Protein AF-A0A640KLT4-F1 (afdb_monomer)

Radius of gyration: 45.15 Å; Cα contacts (8 Å, |Δi|>4): 179; chains: 1; bounding box: 107×72×113 Å

pLDDT: mean 75.62, std 23.63, range [26.53, 98.12]

Sequence (249 aa):
MHSRVSCHLGAALARFHLHSYFHFPLLRLLFFSSEHTSEDLHERMRRRFGDHVTSLLCSHCVAQRKCCSEENTAGLSAAELKGKYEVLRRELHENKRQIQQLQSENLYAAASCENIRKKTREQSKQAHNDAVRFFARDMLDVCDALQVVTRKVMEYTQRNSSIPKNEASILAGVMLTEEIALKVLKRYGVTQIHTEIGATFDEEQEEKLFTVPSTLSLKEGCVAEIVKSGFDMNGSVLRRAGVGLSEDP

Nearest PDB structures (foldseek):
  3g6b-assembly1_B  TM=4.888E-01  e=2.214E+00  Thermotoga maritima
  3g67-assembly1_B  TM=4.916E-01  e=2.516E+00  Thermotoga maritima
  3g67-assembly1_A  TM=4.181E-01  e=4.472E+00  Thermotoga maritima
  3g6b-assembly1_A  TM=4.877E-01  e=7.946E+00  Thermotoga maritima

Structure (mmCIF, N/CA/C/O backbone):
data_AF-A0A640KLT4-F1
#
_entry.id   AF-A0A640KLT4-F1
#
loop_
_atom_site.group_PDB
_atom_site.id
_atom_site.type_symbol
_atom_site.label_atom_id
_atom_site.label_alt_id
_atom_site.label_comp_id
_atom_site.label_asym_id
_atom_site.label_entity_id
_atom_site.label_seq_id
_atom_site.pdbx_PDB_ins_code
_atom_site.Cartn_x
_atom_site.Cartn_y
_atom_site.Cartn_z
_atom_site.occupancy
_atom_site.B_iso_or_equiv
_atom_site.auth_seq_id
_atom_site.auth_comp_id
_atom_site.auth_asym_id
_atom_site.auth_atom_id
_atom_site.pdbx_PDB_model_num
ATOM 1 N N . MET A 1 1 ? -54.818 38.744 30.520 1.00 32.94 1 MET A N 1
ATOM 2 C CA . MET A 1 1 ? -54.011 38.629 31.751 1.00 32.94 1 MET A CA 1
ATOM 3 C C . MET A 1 1 ? -54.221 37.241 32.342 1.00 32.94 1 MET A C 1
ATOM 5 O O . MET A 1 1 ? -55.367 36.933 32.614 1.00 32.94 1 MET A O 1
ATOM 9 N N . HIS A 1 2 ? -53.128 36.468 32.484 1.00 30.34 2 HIS A N 1
ATOM 10 C CA . HIS A 1 2 ? -52.953 35.191 33.221 1.00 30.34 2 HIS A CA 1
ATOM 11 C C . HIS A 1 2 ? -53.875 33.994 32.852 1.00 30.34 2 HIS A C 1
ATOM 13 O O . HIS A 1 2 ? -55.065 34.164 32.686 1.00 30.34 2 HIS A O 1
ATOM 19 N N . SER A 1 3 ? -53.464 32.720 32.762 1.00 28.66 3 SER A N 1
ATOM 20 C CA . SER A 1 3 ? -52.177 32.016 32.880 1.00 28.66 3 SER A CA 1
ATOM 21 C C . SER A 1 3 ? -52.416 30.499 32.649 1.00 28.66 3 SER A C 1
ATOM 23 O O . SER A 1 3 ? -53.248 29.930 33.340 1.00 28.66 3 SER A O 1
ATOM 25 N N . ARG A 1 4 ? -51.604 29.883 31.769 1.00 32.50 4 ARG A N 1
ATOM 26 C CA . ARG A 1 4 ? -51.034 28.500 31.752 1.00 32.50 4 ARG A CA 1
ATOM 27 C C . ARG A 1 4 ? -51.949 27.247 31.727 1.00 32.50 4 ARG A C 1
ATOM 29 O O . ARG A 1 4 ? -52.716 27.018 32.644 1.00 32.50 4 ARG A O 1
ATOM 36 N N . VAL A 1 5 ? -51.942 26.467 30.630 1.00 32.44 5 VAL A N 1
ATOM 37 C CA . VAL A 1 5 ? -51.090 25.287 30.250 1.00 32.44 5 VAL A CA 1
ATOM 38 C C . VAL A 1 5 ? -51.597 23.942 30.807 1.00 32.44 5 VAL A C 1
ATOM 40 O O . VAL A 1 5 ? -51.534 23.740 32.014 1.00 32.44 5 VAL A O 1
ATOM 43 N N . SER A 1 6 ? -51.978 22.998 29.920 1.00 31.27 6 SER A N 1
ATOM 44 C CA . SER A 1 6 ? -51.383 21.636 29.792 1.00 31.27 6 SER A CA 1
ATOM 45 C C . SER A 1 6 ? -52.041 20.763 28.691 1.00 31.27 6 SER A C 1
ATOM 47 O O . SER A 1 6 ? -53.226 20.469 28.760 1.00 31.27 6 SER A O 1
ATOM 49 N N . CYS A 1 7 ? -51.215 20.402 27.692 1.00 28.59 7 CYS A N 1
ATOM 50 C CA . CYS A 1 7 ? -51.096 19.193 26.835 1.00 28.59 7 CYS A CA 1
ATOM 51 C C . CYS A 1 7 ? -52.309 18.258 26.582 1.00 28.59 7 CYS A C 1
ATOM 53 O O . CYS A 1 7 ? -52.902 17.748 27.522 1.00 28.59 7 CYS A O 1
ATOM 55 N N . HIS A 1 8 ? -52.730 18.059 25.314 1.00 27.08 8 HIS A N 1
ATOM 56 C CA . HIS A 1 8 ? -52.326 16.990 24.345 1.00 27.08 8 HIS A CA 1
ATOM 57 C C . HIS A 1 8 ? -52.731 15.568 24.800 1.00 27.08 8 HIS A C 1
ATOM 59 O O . HIS A 1 8 ? -52.434 15.196 25.921 1.00 27.08 8 HIS A O 1
ATOM 65 N N . LEU A 1 9 ? -53.352 14.664 24.032 1.00 29.14 9 LEU A N 1
ATOM 66 C CA . LEU A 1 9 ? -53.518 14.416 22.590 1.00 29.14 9 LEU A CA 1
ATOM 67 C C . LEU A 1 9 ? -54.682 13.381 22.504 1.00 29.14 9 LEU A C 1
ATOM 69 O O . LEU A 1 9 ? -54.738 12.479 23.330 1.00 29.14 9 LEU A O 1
ATOM 73 N N . GLY A 1 10 ? -55.722 13.532 21.682 1.00 28.67 10 GLY A N 1
ATOM 74 C CA . GLY A 1 10 ? -55.752 13.033 20.303 1.00 28.67 10 GLY A CA 1
ATOM 75 C C . GLY A 1 10 ? -56.125 11.540 20.203 1.00 28.67 10 GLY A C 1
ATOM 76 O O . GLY A 1 10 ? -55.266 10.688 20.383 1.00 28.67 10 GLY A O 1
ATOM 77 N N . ALA A 1 11 ? -57.374 11.222 19.840 1.00 30.48 11 ALA A N 1
ATOM 78 C CA . ALA A 1 11 ? -57.758 9.888 19.361 1.00 30.48 11 ALA A CA 1
ATOM 79 C C . ALA A 1 11 ? -58.785 10.014 18.223 1.00 30.48 11 ALA A C 1
ATOM 81 O O . ALA A 1 11 ? -59.986 10.148 18.449 1.00 30.48 11 ALA A O 1
ATOM 82 N N . ALA A 1 12 ? -58.273 10.014 16.991 1.00 31.36 12 ALA A N 1
ATOM 83 C CA . ALA A 1 12 ? -59.042 9.925 15.758 1.00 31.36 12 ALA A CA 1
ATOM 84 C C . ALA A 1 12 ? -59.094 8.462 15.291 1.00 31.36 12 ALA A C 1
ATOM 86 O O . ALA A 1 12 ? -58.085 7.760 15.272 1.00 31.36 12 ALA A O 1
ATOM 87 N N . LEU A 1 13 ? -60.295 8.024 14.924 1.00 30.56 13 LEU A N 1
ATOM 88 C CA . LEU A 1 13 ? -60.617 6.706 14.387 1.00 30.56 13 LEU A CA 1
ATOM 89 C C . LEU A 1 13 ? -60.199 6.596 12.914 1.00 30.56 13 LEU A C 1
ATOM 91 O O . LEU A 1 13 ? -60.669 7.371 12.084 1.00 30.56 13 LEU A O 1
ATOM 95 N N . ALA A 1 14 ? -59.422 5.569 12.572 1.00 29.92 14 ALA A N 1
ATOM 96 C CA . ALA A 1 14 ? -59.337 5.052 11.209 1.00 29.92 14 ALA A CA 1
ATOM 97 C C . ALA A 1 14 ? -59.172 3.524 11.226 1.00 29.92 14 ALA A C 1
ATOM 99 O O . ALA A 1 14 ? -58.348 2.965 11.944 1.00 29.92 14 ALA A O 1
ATOM 100 N N . ARG A 1 15 ? -60.028 2.874 10.435 1.00 31.75 15 ARG A N 1
ATOM 101 C CA . ARG A 1 15 ? -60.160 1.431 10.205 1.00 31.75 15 ARG A CA 1
ATOM 102 C C . ARG A 1 15 ? -58.911 0.854 9.536 1.00 31.75 15 ARG A C 1
ATOM 104 O O . ARG A 1 15 ? -58.474 1.433 8.553 1.00 31.75 15 ARG A O 1
ATOM 111 N N . PHE A 1 16 ? -58.472 -0.342 9.935 1.00 26.53 16 PHE A N 1
ATOM 112 C CA . PHE A 1 16 ? -57.857 -1.308 9.015 1.00 26.53 16 PHE A CA 1
ATOM 113 C C . PHE A 1 16 ? -58.132 -2.751 9.464 1.00 26.53 16 PHE A C 1
ATOM 115 O O . PHE A 1 16 ? -58.052 -3.092 10.640 1.00 26.53 16 PHE A O 1
ATOM 122 N N . HIS A 1 17 ? -58.523 -3.557 8.479 1.00 28.23 17 HIS A N 1
ATOM 123 C CA . HIS A 1 17 ? -58.838 -4.982 8.519 1.00 28.23 17 HIS A CA 1
ATOM 124 C C . HIS A 1 17 ? -57.714 -5.843 9.115 1.00 28.23 17 HIS A C 1
ATOM 126 O O . HIS A 1 17 ? -56.555 -5.663 8.754 1.00 28.23 17 HIS A O 1
ATOM 132 N N . LEU A 1 18 ? -58.076 -6.895 9.855 1.00 27.75 18 LEU A N 1
ATOM 133 C CA . LEU A 1 18 ? -57.289 -8.129 9.879 1.00 27.75 18 LEU A CA 1
ATOM 134 C C . LEU A 1 18 ? -58.203 -9.324 9.623 1.00 27.75 18 LEU A C 1
ATOM 136 O O . LEU A 1 18 ? -59.048 -9.692 10.435 1.00 27.75 18 LEU A O 1
ATOM 140 N N . HIS A 1 19 ? -58.020 -9.901 8.441 1.00 28.66 19 HIS A N 1
ATOM 141 C CA . HIS A 1 19 ? -58.445 -11.247 8.125 1.00 28.66 19 HIS A CA 1
ATOM 142 C C . HIS A 1 19 ? -57.392 -12.210 8.694 1.00 28.66 19 HIS A C 1
ATOM 144 O O . HIS A 1 19 ? -56.195 -11.974 8.539 1.00 28.66 19 HIS A O 1
ATOM 150 N N . SER A 1 20 ? -57.876 -13.342 9.205 1.00 27.61 20 SER A N 1
ATOM 151 C CA . SER A 1 20 ? -57.257 -14.661 9.055 1.00 27.61 20 SER A CA 1
ATOM 152 C C . SER A 1 20 ? -56.197 -15.172 10.054 1.00 27.61 20 SER A C 1
ATOM 154 O O . SER A 1 20 ? -55.068 -14.708 10.117 1.00 27.61 20 SER A O 1
ATOM 156 N N . TYR A 1 21 ? -56.593 -16.297 10.670 1.00 32.53 21 TYR A N 1
ATOM 157 C CA . TYR A 1 21 ? -55.795 -17.450 11.110 1.00 32.53 21 TYR A CA 1
ATOM 158 C C . TYR A 1 21 ? -54.854 -17.274 12.307 1.00 32.53 21 TYR A C 1
ATOM 160 O O . TYR A 1 21 ? -53.694 -16.959 12.127 1.00 32.53 21 TYR A O 1
ATOM 168 N N . PHE A 1 22 ? -55.314 -17.659 13.504 1.00 28.38 22 PHE A N 1
ATOM 169 C CA . PHE A 1 22 ? -54.575 -18.594 14.368 1.00 28.38 22 PHE A CA 1
ATOM 170 C C . PHE A 1 22 ? -55.536 -19.250 15.372 1.00 28.38 22 PHE A C 1
ATOM 172 O O . PHE A 1 22 ? -56.195 -18.600 16.180 1.00 28.38 22 PHE A O 1
ATOM 179 N N . HIS A 1 23 ? -55.647 -20.569 15.259 1.00 35.00 23 HIS A N 1
ATOM 180 C CA . HIS A 1 23 ? -56.496 -21.445 16.050 1.00 35.00 23 HIS A CA 1
ATOM 181 C C . HIS A 1 23 ? -55.770 -21.751 17.373 1.00 35.00 23 HIS A C 1
ATOM 183 O O . HIS A 1 23 ? -54.835 -22.543 17.383 1.00 35.00 23 HIS A O 1
ATOM 189 N N . PHE A 1 24 ? -56.179 -21.137 18.487 1.00 29.11 24 PHE A N 1
ATOM 190 C CA . PHE A 1 24 ? -55.719 -21.506 19.835 1.00 29.11 24 PHE A CA 1
ATOM 191 C C . PHE A 1 24 ? -56.919 -21.552 20.799 1.00 29.11 24 PHE A C 1
ATOM 193 O O . PHE A 1 24 ? -57.595 -20.539 20.990 1.00 29.11 24 PHE A O 1
ATOM 200 N N . PRO A 1 25 ? -57.239 -22.713 21.401 1.00 35.47 25 PRO A N 1
ATOM 201 C CA . PRO A 1 25 ? -58.429 -22.886 22.221 1.00 35.47 25 PRO A CA 1
ATOM 202 C C . PRO A 1 25 ? -58.137 -22.437 23.659 1.00 35.47 25 PRO A C 1
ATOM 204 O O . PRO A 1 25 ? -57.860 -23.258 24.525 1.00 35.47 25 PRO A O 1
ATOM 207 N N . LEU A 1 26 ? -58.178 -21.130 23.923 1.00 31.16 26 LEU A N 1
ATOM 208 C CA . LEU A 1 26 ? -58.055 -20.591 25.290 1.00 31.16 26 LEU A CA 1
ATOM 209 C C . LEU A 1 26 ? -59.193 -19.646 25.706 1.00 31.16 26 LEU A C 1
ATOM 211 O O . LEU A 1 26 ? -59.200 -19.156 26.828 1.00 31.16 26 LEU A O 1
ATOM 215 N N . LEU A 1 27 ? -60.211 -19.453 24.864 1.00 31.53 27 LEU A N 1
ATOM 216 C CA . LEU A 1 27 ? -61.331 -18.546 25.151 1.00 31.53 27 LEU A CA 1
ATOM 217 C C . LEU A 1 27 ? -62.709 -19.228 25.085 1.00 31.53 27 LEU A C 1
ATOM 219 O O . LEU A 1 27 ? -63.648 -18.721 24.481 1.00 31.53 27 LEU A O 1
ATOM 223 N N . ARG A 1 28 ? -62.861 -20.388 25.738 1.00 30.41 28 ARG A N 1
ATOM 224 C CA . ARG A 1 28 ? -64.188 -21.007 25.954 1.00 30.41 28 ARG A CA 1
ATOM 225 C C . ARG A 1 28 ? -64.467 -21.392 27.411 1.00 30.41 28 ARG A C 1
ATOM 227 O O . ARG A 1 28 ? -65.229 -22.312 27.672 1.00 30.41 28 ARG A O 1
ATOM 234 N N . LEU A 1 29 ? -63.861 -20.678 28.358 1.00 32.41 29 LEU A N 1
ATOM 235 C CA . LEU A 1 29 ? -64.001 -20.926 29.801 1.00 32.41 29 LEU A CA 1
ATOM 236 C C . LEU A 1 29 ? -64.610 -19.748 30.577 1.00 32.41 29 LEU A C 1
ATOM 238 O O . LEU A 1 29 ? -64.391 -19.634 31.775 1.00 32.41 29 LEU A O 1
ATOM 242 N N . LEU A 1 30 ? -65.379 -18.872 29.921 1.00 32.59 30 LEU A N 1
ATOM 243 C CA . LEU A 1 30 ? -66.021 -17.735 30.600 1.00 32.59 30 LEU A CA 1
ATOM 244 C C . LEU A 1 30 ? -67.549 -17.756 30.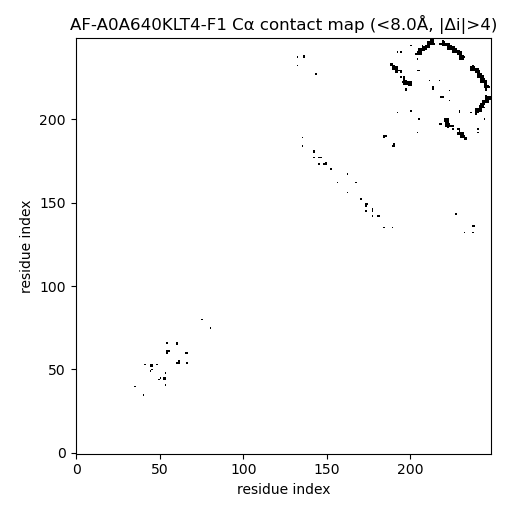629 1.00 32.59 30 LEU A C 1
ATOM 246 O O . LEU A 1 30 ? -68.141 -16.780 31.059 1.00 32.59 30 LEU A O 1
ATOM 250 N N . PHE A 1 31 ? -68.196 -18.860 30.259 1.00 32.03 31 PHE A N 1
ATOM 251 C CA . PHE A 1 31 ? -69.632 -19.029 30.489 1.00 32.03 31 PHE A CA 1
ATOM 252 C C . PHE A 1 31 ? -69.943 -20.512 30.706 1.00 32.03 31 PHE A C 1
ATOM 254 O O . PHE A 1 31 ? -70.233 -21.246 29.764 1.00 32.03 31 PHE A O 1
ATOM 261 N N . PHE A 1 32 ? -69.841 -20.967 31.955 1.00 29.70 32 PHE A N 1
ATOM 262 C CA . PHE A 1 32 ? -70.543 -22.166 32.399 1.00 29.70 32 PHE A CA 1
ATOM 263 C C . PHE A 1 32 ? -71.190 -21.863 33.743 1.00 29.70 32 PHE A C 1
ATOM 265 O O . PHE A 1 32 ? -70.526 -21.476 34.703 1.00 29.70 32 PHE A O 1
ATOM 272 N N . SER A 1 33 ? -72.511 -21.923 33.714 1.00 31.06 33 SER A N 1
ATOM 273 C CA . SER A 1 33 ? -73.427 -21.443 34.727 1.00 31.06 33 SER A CA 1
ATOM 274 C C . SER A 1 33 ? -73.281 -22.163 36.064 1.00 31.06 33 SER A C 1
ATOM 276 O O . SER A 1 33 ? -72.896 -23.328 36.142 1.00 31.06 33 SER A O 1
ATOM 278 N N . SER A 1 34 ? -73.637 -21.408 37.100 1.00 40.56 34 SER A N 1
ATOM 279 C CA . SER A 1 34 ? -74.225 -21.849 38.362 1.00 40.56 34 SER A CA 1
ATOM 280 C C . SER A 1 34 ? -74.868 -23.238 38.308 1.00 40.56 34 SER A C 1
ATOM 282 O O . SER A 1 34 ? -75.725 -23.447 37.456 1.00 40.56 34 SER A O 1
ATOM 284 N N . GLU A 1 35 ? -74.479 -24.098 39.260 1.00 40.56 35 GLU A N 1
ATOM 285 C CA . GLU A 1 35 ? -75.182 -25.294 39.794 1.00 40.56 35 GLU A CA 1
ATOM 286 C C . GLU A 1 35 ? -74.304 -26.545 39.967 1.00 40.56 35 GLU A C 1
ATOM 288 O O . GLU A 1 35 ? -74.802 -27.665 39.913 1.00 40.56 35 GLU A O 1
ATOM 293 N N . HIS A 1 36 ? -73.004 -26.414 40.248 1.00 38.28 36 HIS A N 1
ATOM 294 C CA . HIS A 1 36 ? -72.221 -27.543 40.768 1.00 38.28 36 HIS A CA 1
ATOM 295 C C . HIS A 1 36 ? -71.668 -27.221 42.154 1.00 38.28 36 HIS A C 1
ATOM 297 O O . HIS A 1 36 ? -71.016 -26.197 42.368 1.00 38.28 36 HIS A O 1
ATOM 303 N N . THR A 1 37 ? -71.995 -28.101 43.100 1.00 42.22 37 THR A N 1
ATOM 304 C CA . THR A 1 37 ? -71.531 -28.109 44.485 1.00 42.22 37 THR A CA 1
ATOM 305 C C . THR A 1 37 ? -70.014 -27.960 44.529 1.00 42.22 37 THR A C 1
ATOM 307 O O . THR A 1 37 ? -69.285 -28.637 43.807 1.00 42.22 37 THR A O 1
ATOM 310 N N . SER A 1 38 ? -69.541 -27.045 45.374 1.00 52.25 38 SER A N 1
ATOM 311 C CA . SER A 1 38 ? -68.159 -26.551 45.446 1.00 52.25 38 SER A CA 1
ATOM 312 C C . SER A 1 38 ? -67.066 -27.622 45.582 1.00 52.25 38 SER A C 1
ATOM 314 O O . SER A 1 38 ? -65.903 -27.327 45.315 1.00 52.25 38 SER A O 1
ATOM 316 N N . GLU A 1 39 ? -67.410 -28.848 45.976 1.00 52.91 39 GLU A N 1
ATOM 317 C CA . GLU A 1 39 ? -66.458 -29.952 46.146 1.00 52.91 39 GLU A CA 1
ATOM 318 C C . GLU A 1 39 ? -65.943 -30.532 44.814 1.00 52.91 39 GLU A C 1
ATOM 320 O O . GLU A 1 39 ? -64.745 -30.789 44.682 1.00 52.91 39 GLU A O 1
ATOM 325 N N . ASP A 1 40 ? -66.785 -30.635 43.779 1.00 55.84 40 ASP A N 1
ATOM 326 C CA . ASP A 1 40 ? -66.418 -31.296 42.511 1.00 55.84 40 ASP A CA 1
ATOM 327 C C . ASP A 1 40 ? -65.404 -30.500 41.672 1.00 55.84 40 ASP A C 1
ATOM 329 O O . ASP A 1 40 ? -64.635 -31.052 40.875 1.00 55.84 40 ASP A O 1
ATOM 333 N N . LEU A 1 41 ? -65.380 -29.177 41.845 1.00 59.50 41 LEU A N 1
ATOM 334 C CA . LEU A 1 41 ? -64.464 -28.298 41.122 1.00 59.50 41 LEU A CA 1
ATOM 335 C C . LEU A 1 41 ? -63.042 -28.362 41.707 1.00 59.50 41 LEU A C 1
ATOM 337 O O . LEU A 1 41 ? -62.062 -28.310 40.961 1.00 59.50 41 LEU A O 1
ATOM 341 N N . HIS A 1 42 ? -62.926 -28.524 43.029 1.00 58.94 42 HIS A N 1
ATOM 342 C CA . HIS A 1 42 ? -61.649 -28.623 43.739 1.00 58.94 42 HIS A CA 1
ATOM 343 C C . HIS A 1 42 ? -60.907 -29.922 43.410 1.00 58.94 42 HIS A C 1
ATOM 345 O O . HIS A 1 42 ? -59.715 -29.887 43.094 1.00 58.94 42 HIS A O 1
ATOM 351 N N . GLU A 1 43 ? -61.620 -31.048 43.401 1.00 60.06 43 GLU A N 1
ATOM 352 C CA . GLU A 1 43 ? -61.069 -32.366 43.070 1.00 60.06 43 GLU A CA 1
ATOM 353 C C . GLU A 1 43 ? -60.531 -32.400 41.623 1.00 60.06 43 GLU A C 1
ATOM 355 O O . GLU A 1 43 ? -59.440 -32.909 41.348 1.00 60.06 43 GLU A O 1
ATOM 360 N N . ARG A 1 44 ? -61.250 -31.770 40.679 1.00 64.75 44 ARG A N 1
ATOM 361 C CA . ARG A 1 44 ? -60.822 -31.658 39.272 1.00 64.75 44 ARG A CA 1
ATOM 362 C C . ARG A 1 44 ? -59.615 -30.741 39.081 1.00 64.75 44 ARG A C 1
ATOM 364 O O . ARG A 1 44 ? -58.752 -31.057 38.261 1.00 64.75 44 ARG A O 1
ATOM 371 N N . MET A 1 45 ? -59.530 -29.625 39.809 1.00 59.41 45 MET A N 1
ATOM 372 C CA . MET A 1 45 ? -58.360 -28.742 39.730 1.00 59.41 45 MET A CA 1
ATOM 373 C C . MET A 1 45 ? -57.116 -29.379 40.365 1.00 59.41 45 MET A C 1
ATOM 375 O O . MET A 1 45 ? -56.040 -29.270 39.776 1.00 59.41 45 MET A O 1
ATOM 379 N N . ARG A 1 46 ? -57.254 -30.116 41.482 1.00 63.06 46 ARG A N 1
ATOM 380 C CA . ARG A 1 46 ? -56.136 -30.853 42.109 1.00 63.06 46 ARG A CA 1
ATOM 381 C C . ARG A 1 46 ? -55.536 -31.882 41.168 1.00 63.06 46 ARG A C 1
ATOM 383 O O . ARG A 1 46 ? -54.324 -31.911 40.985 1.00 63.06 46 ARG A O 1
ATOM 390 N N . ARG A 1 47 ? -56.381 -32.673 40.501 1.00 65.06 47 ARG A N 1
ATOM 391 C CA . ARG A 1 47 ? -55.923 -33.697 39.548 1.00 65.06 47 ARG A CA 1
ATOM 392 C C . ARG A 1 47 ? -55.192 -33.118 38.337 1.00 65.06 47 ARG A C 1
ATOM 394 O O . ARG A 1 47 ? -54.400 -33.825 37.725 1.00 65.06 47 ARG A O 1
ATOM 401 N N . ARG A 1 48 ? -55.463 -31.860 37.969 1.00 63.12 48 ARG A N 1
ATOM 402 C CA . ARG A 1 48 ? -54.928 -31.241 36.747 1.00 63.12 48 ARG A CA 1
ATOM 403 C C . ARG A 1 48 ? -53.714 -30.341 36.975 1.00 63.12 48 ARG A C 1
ATOM 405 O O . ARG A 1 48 ? -52.868 -30.269 36.092 1.00 63.12 48 ARG A O 1
ATOM 412 N N . PHE A 1 49 ? -53.632 -29.663 38.118 1.00 56.81 49 PHE A N 1
ATOM 413 C CA . PHE A 1 49 ? -52.581 -28.676 38.401 1.00 56.81 49 PHE A CA 1
ATOM 414 C C . PHE A 1 49 ? -51.788 -28.961 39.688 1.00 56.81 49 PHE A C 1
ATOM 416 O O . PHE A 1 49 ? -50.877 -28.205 40.017 1.00 56.81 49 PHE A O 1
ATOM 423 N N . GLY A 1 50 ? -52.103 -30.053 40.394 1.00 55.47 50 GLY A N 1
ATOM 424 C CA . GLY A 1 50 ? -51.510 -30.385 41.688 1.00 55.47 50 GLY A CA 1
ATOM 425 C C . GLY A 1 50 ? -52.039 -29.508 42.830 1.00 55.47 50 GLY A C 1
ATOM 426 O O . GLY A 1 50 ? -52.716 -28.498 42.614 1.00 55.47 50 GLY A O 1
ATOM 427 N N . ASP A 1 51 ? -51.730 -29.892 44.070 1.00 57.31 51 ASP A N 1
ATOM 428 C CA . ASP A 1 51 ? -52.249 -29.224 45.275 1.00 57.31 51 ASP A CA 1
ATOM 429 C C . ASP A 1 51 ? -51.831 -27.743 45.368 1.00 57.31 51 ASP A C 1
ATOM 431 O O . ASP A 1 51 ? -52.589 -26.916 45.873 1.00 57.31 51 ASP A O 1
ATOM 435 N N . HIS A 1 52 ? -50.681 -27.378 44.792 1.00 55.31 52 HIS A N 1
ATOM 436 C CA . HIS A 1 52 ? -50.085 -26.039 44.888 1.00 55.31 52 HIS A CA 1
ATOM 437 C C . HIS A 1 52 ? -50.844 -24.917 44.162 1.00 55.31 52 HIS A C 1
ATOM 439 O O . HIS A 1 52 ? -50.606 -23.745 44.443 1.00 55.31 52 HIS A O 1
ATOM 445 N N . VAL A 1 53 ? -51.746 -25.245 43.232 1.00 53.75 53 VAL A N 1
ATOM 446 C CA . VAL A 1 53 ? -52.412 -24.250 42.367 1.00 53.75 53 VAL A CA 1
ATOM 447 C C . VAL A 1 53 ? -53.890 -24.060 42.741 1.00 53.75 53 VAL A C 1
ATOM 449 O O . VAL A 1 53 ? -54.486 -23.021 42.460 1.00 53.75 53 VAL A O 1
ATOM 452 N N . THR A 1 54 ? -54.485 -25.028 43.442 1.00 54.94 54 THR A N 1
ATOM 453 C CA . THR A 1 54 ? -55.924 -25.035 43.758 1.00 54.94 54 THR A CA 1
ATOM 454 C C . THR A 1 54 ? -56.374 -23.949 44.735 1.00 54.94 54 THR A C 1
ATOM 456 O O . THR A 1 54 ? -57.493 -23.453 44.616 1.00 54.94 54 THR A O 1
ATOM 459 N N . SER A 1 55 ? -55.507 -23.509 45.648 1.00 54.31 55 SER A N 1
ATOM 460 C CA . SER A 1 55 ? -55.834 -22.459 46.625 1.00 54.31 55 SER A CA 1
ATOM 461 C C . SER A 1 55 ? -55.910 -21.053 46.016 1.00 54.31 55 SER A C 1
ATOM 463 O O . SER A 1 55 ? -56.642 -20.206 46.524 1.00 54.31 55 SER A O 1
ATOM 465 N N . LEU A 1 56 ? -55.193 -20.808 44.915 1.00 54.41 56 LEU A N 1
ATOM 466 C CA . LEU A 1 56 ? -55.066 -19.488 44.284 1.00 54.41 56 LEU A CA 1
ATOM 467 C C . LEU A 1 56 ? -56.189 -19.175 43.283 1.00 54.41 56 LEU A C 1
ATOM 469 O O . LEU A 1 56 ? -56.443 -18.008 42.999 1.00 54.41 56 LEU A O 1
ATOM 473 N N . LEU A 1 57 ? -56.862 -20.198 42.749 1.00 54.00 57 LEU A N 1
ATOM 474 C CA . LEU A 1 57 ? -57.833 -20.050 41.653 1.00 54.00 57 LEU A CA 1
ATOM 475 C C . LEU A 1 57 ? -59.303 -20.118 42.084 1.00 54.00 57 LEU A C 1
ATOM 477 O O . LEU A 1 57 ? -60.184 -19.782 41.293 1.00 54.00 57 LEU A O 1
ATOM 481 N N . CYS A 1 58 ? -59.596 -20.508 43.324 1.00 56.12 58 CYS A N 1
ATOM 482 C CA . CYS A 1 58 ? -60.968 -20.543 43.819 1.00 56.12 58 CYS A CA 1
ATOM 483 C C . CYS A 1 58 ? -61.336 -19.217 44.503 1.00 56.12 58 CYS A C 1
ATOM 485 O O . CYS A 1 58 ? -61.034 -18.992 45.678 1.00 56.12 58 CYS A O 1
ATOM 487 N N . SER A 1 59 ? -62.039 -18.343 43.774 1.00 52.66 59 SER A N 1
ATOM 488 C CA . SER A 1 59 ? -62.550 -17.055 44.275 1.00 52.66 59 SER A CA 1
ATOM 489 C C . SER A 1 59 ? -63.427 -17.197 45.530 1.00 52.66 59 SER A C 1
ATOM 491 O O . SER A 1 59 ? -63.445 -16.304 46.377 1.00 52.66 59 SER A O 1
ATOM 493 N N . HIS A 1 60 ? -64.093 -18.343 45.702 1.00 52.62 60 HIS A N 1
ATOM 494 C CA . HIS A 1 60 ? -64.905 -18.647 46.881 1.00 52.62 60 HIS A CA 1
ATOM 495 C C . HIS A 1 60 ? -64.057 -18.964 48.131 1.00 52.62 60 HIS A C 1
ATOM 497 O O . HIS A 1 60 ? -64.385 -18.518 49.232 1.00 52.62 60 HIS A O 1
ATOM 503 N N . CYS A 1 61 ? -62.922 -19.658 47.974 1.00 51.38 61 CYS A N 1
ATOM 504 C CA . CYS A 1 61 ? -62.012 -19.973 49.083 1.00 51.38 61 CYS A CA 1
ATOM 505 C C . CYS A 1 61 ? -61.168 -18.772 49.526 1.00 51.38 61 CYS A C 1
ATOM 507 O O . CYS A 1 61 ? -60.936 -18.615 50.726 1.00 51.38 61 CYS A O 1
ATOM 509 N N . VAL A 1 62 ? -60.779 -17.892 48.595 1.00 56.78 62 VAL A N 1
ATOM 510 C CA . VAL A 1 62 ? -60.104 -16.621 48.920 1.00 56.78 62 VAL A CA 1
ATOM 511 C C . VAL A 1 62 ? -61.022 -15.707 49.745 1.00 56.78 62 VAL A C 1
ATOM 513 O O . VAL A 1 62 ? -60.564 -15.074 50.695 1.00 56.78 62 VAL A O 1
ATOM 516 N N . ALA A 1 63 ? -62.328 -15.685 49.448 1.00 51.50 63 ALA A N 1
ATOM 517 C CA . ALA A 1 63 ? -63.307 -14.867 50.167 1.00 51.50 63 ALA A CA 1
ATOM 518 C C . ALA A 1 63 ? -63.668 -15.406 51.568 1.00 51.50 63 ALA A C 1
ATOM 520 O O . ALA A 1 63 ? -63.915 -14.616 52.475 1.00 51.50 63 ALA A O 1
ATOM 521 N N . GLN A 1 64 ? -63.687 -16.731 51.769 1.00 54.91 64 GLN A N 1
ATOM 522 C CA . GLN A 1 64 ? -64.104 -17.348 53.041 1.00 54.91 64 GLN A CA 1
ATOM 523 C C . GLN A 1 64 ? -62.953 -17.788 53.964 1.00 54.91 64 GLN A C 1
ATOM 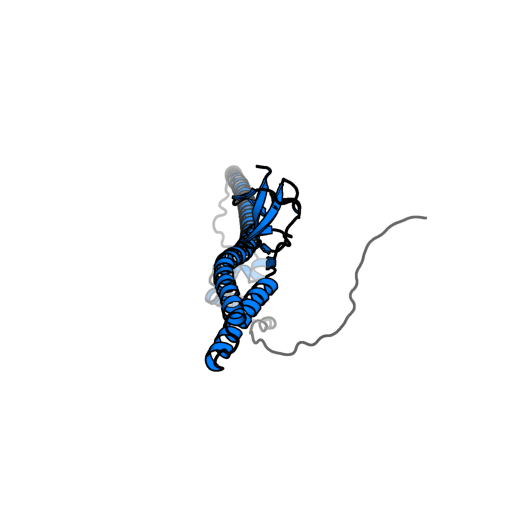525 O O . GLN A 1 64 ? -63.227 -18.280 55.055 1.00 54.91 64 GLN A O 1
ATOM 530 N N . ARG A 1 65 ? -61.680 -17.640 53.557 1.00 51.44 65 ARG A N 1
ATOM 531 C CA . ARG A 1 65 ? -60.479 -18.045 54.331 1.00 51.44 65 ARG A CA 1
ATOM 532 C C . ARG A 1 65 ? -60.511 -19.485 54.880 1.00 51.44 65 ARG A C 1
ATOM 534 O O . ARG A 1 65 ? -59.817 -19.795 55.839 1.00 51.44 65 ARG A O 1
ATOM 541 N N . LYS A 1 66 ? -61.288 -20.386 54.274 1.00 51.25 66 LYS A N 1
ATOM 542 C CA . LYS A 1 66 ? -61.505 -21.752 54.788 1.00 51.25 66 LYS A CA 1
ATOM 543 C C . LYS A 1 66 ? -60.405 -22.764 54.441 1.00 51.25 66 LYS A C 1
ATOM 545 O O . LYS A 1 66 ? -60.437 -23.867 54.966 1.00 51.25 66 LYS A O 1
ATOM 550 N N . CYS A 1 67 ? -59.456 -22.423 53.565 1.00 39.94 67 CYS A N 1
ATOM 551 C CA . CYS A 1 67 ? -58.463 -23.378 53.047 1.00 39.94 67 CYS A CA 1
ATOM 552 C C . CYS A 1 67 ? -56.998 -22.997 53.300 1.00 39.94 67 CYS A C 1
ATOM 554 O O . CYS A 1 67 ? -56.119 -23.561 52.654 1.00 39.94 67 CYS A O 1
ATOM 556 N N . CYS A 1 68 ? -56.708 -22.088 54.232 1.00 36.84 68 CYS A N 1
ATOM 557 C CA . CYS A 1 68 ? -55.369 -22.088 54.812 1.00 36.84 68 CYS A CA 1
ATOM 558 C C . CYS A 1 68 ? -55.340 -23.222 55.833 1.00 36.84 68 CYS A C 1
ATOM 560 O O . CYS A 1 68 ? -55.986 -23.119 56.874 1.00 36.84 68 CYS A O 1
ATOM 562 N N . SER A 1 69 ? -54.641 -24.310 55.510 1.00 38.56 69 SER A N 1
ATOM 563 C CA . SER A 1 69 ? -54.194 -25.251 56.526 1.00 38.56 69 SER A CA 1
ATOM 564 C C . SER A 1 69 ? -53.488 -24.451 57.620 1.00 38.56 69 SER A C 1
ATOM 566 O O . SER A 1 69 ? -52.624 -23.616 57.344 1.00 38.56 69 SER A O 1
ATOM 568 N N . GLU A 1 70 ? -53.914 -24.664 58.860 1.00 42.84 70 GLU A N 1
ATOM 569 C CA . GLU A 1 70 ? -53.248 -24.174 60.061 1.00 42.84 70 GLU A CA 1
ATOM 570 C C . GLU A 1 70 ? -51.904 -24.901 60.209 1.00 42.84 70 GLU A C 1
ATOM 572 O O . GLU A 1 70 ? -51.711 -25.744 61.077 1.00 42.84 70 GLU A O 1
ATOM 577 N N . GLU A 1 71 ? -50.955 -24.613 59.325 1.00 38.41 71 GLU A N 1
ATOM 578 C CA . GLU A 1 71 ? -49.576 -25.044 59.490 1.00 38.41 71 GLU A CA 1
ATOM 579 C C . GLU A 1 71 ? -48.824 -23.952 60.251 1.00 38.41 71 GLU A C 1
ATOM 581 O O . GLU A 1 71 ? -48.343 -22.968 59.695 1.00 38.41 71 GLU A O 1
ATOM 586 N N . ASN A 1 72 ? -48.764 -24.146 61.570 1.00 43.28 72 ASN A N 1
ATOM 587 C CA . ASN A 1 72 ? -47.781 -23.568 62.483 1.00 43.28 72 ASN A CA 1
ATOM 588 C C . ASN A 1 72 ? -47.529 -22.057 62.352 1.00 43.28 72 ASN A C 1
ATOM 590 O O . ASN A 1 72 ? -46.404 -21.611 62.133 1.00 43.28 72 ASN A O 1
ATOM 594 N N . THR A 1 73 ? -48.530 -21.250 62.698 1.00 40.84 73 THR A N 1
ATOM 595 C CA . THR A 1 73 ? -48.255 -20.006 63.435 1.00 40.84 73 THR A CA 1
ATOM 596 C C . THR A 1 73 ? -48.363 -20.273 64.934 1.00 40.84 73 THR A C 1
ATOM 598 O O . THR A 1 73 ? -49.113 -19.610 65.647 1.00 40.84 73 THR A O 1
ATOM 601 N N . ALA A 1 74 ? -47.618 -21.268 65.427 1.00 42.88 74 ALA A N 1
ATOM 602 C CA . ALA A 1 74 ? -47.226 -21.271 66.829 1.00 42.88 74 ALA A CA 1
ATOM 603 C C . ALA A 1 74 ? -46.404 -19.991 67.033 1.00 42.88 74 ALA A C 1
ATOM 605 O O . ALA A 1 74 ? -45.395 -19.788 66.357 1.00 42.88 74 ALA A O 1
ATOM 606 N N . GLY A 1 75 ? -46.932 -19.075 67.846 1.00 48.34 75 GLY A N 1
ATOM 607 C CA . GLY A 1 75 ? -46.476 -17.693 67.945 1.00 48.34 75 GLY A CA 1
ATOM 608 C C . GLY A 1 75 ? -44.969 -17.584 68.146 1.00 48.34 75 GLY A C 1
ATOM 609 O O . GLY A 1 75 ? -44.469 -17.811 69.244 1.00 48.34 75 GLY A O 1
ATOM 610 N N . LEU A 1 76 ? -44.261 -17.185 67.088 1.00 53.59 76 LEU A N 1
ATOM 611 C CA . LEU A 1 76 ? -42.909 -16.657 67.216 1.00 53.59 76 LEU A CA 1
ATOM 612 C C . LEU A 1 76 ? -42.993 -15.464 68.163 1.00 53.59 76 LEU A C 1
ATOM 614 O O . LEU A 1 76 ? -43.801 -14.551 67.958 1.00 53.59 76 LEU A O 1
ATOM 618 N N . SER A 1 77 ? -42.169 -15.470 69.203 1.00 64.31 77 SER A N 1
ATOM 619 C CA . SER A 1 77 ? -42.081 -14.335 70.110 1.00 64.31 77 SER A CA 1
ATOM 620 C C . SER A 1 77 ? -41.735 -13.071 69.312 1.00 64.31 77 SER A C 1
ATOM 622 O O . SER A 1 77 ? -41.017 -13.114 68.307 1.00 64.31 77 SER A O 1
ATOM 624 N N . ALA A 1 78 ? -42.217 -11.907 69.756 1.00 72.88 78 ALA A N 1
ATOM 625 C CA . ALA A 1 78 ? -41.926 -10.634 69.088 1.00 72.88 78 ALA A CA 1
ATOM 626 C C . ALA A 1 78 ? -40.409 -10.368 68.932 1.00 72.88 78 ALA A C 1
ATOM 628 O O . ALA A 1 78 ? -40.002 -9.595 68.064 1.00 72.88 78 ALA A O 1
ATOM 629 N N . ALA A 1 79 ? -39.573 -11.019 69.749 1.00 75.56 79 ALA A N 1
ATOM 630 C CA . ALA A 1 79 ? -38.117 -10.994 69.655 1.00 75.56 79 ALA A CA 1
ATOM 631 C C . ALA A 1 79 ? -37.572 -11.844 68.487 1.00 75.56 79 ALA A C 1
ATOM 633 O O . ALA A 1 79 ? -36.732 -11.364 67.726 1.00 75.56 79 ALA A O 1
ATOM 634 N N . GLU A 1 80 ? -38.080 -13.062 68.279 1.00 77.88 80 GLU A N 1
ATOM 635 C CA . GLU A 1 80 ? -37.666 -13.939 67.170 1.00 77.88 80 GLU A CA 1
ATOM 636 C C . GLU A 1 80 ? -38.081 -13.379 65.804 1.00 77.88 80 GLU A C 1
ATOM 638 O O . GLU A 1 80 ? -37.333 -13.487 64.829 1.00 77.88 80 GLU A O 1
ATOM 643 N N . LEU A 1 81 ? -39.246 -12.725 65.729 1.00 84.12 81 LEU A N 1
ATOM 644 C CA . LEU A 1 81 ? -39.715 -12.068 64.507 1.00 84.12 81 LEU A CA 1
ATOM 645 C C . LEU A 1 81 ? -38.826 -10.871 64.125 1.00 84.12 81 LEU A C 1
ATOM 647 O O . LEU A 1 81 ? -38.494 -10.690 62.953 1.00 84.12 81 LEU A O 1
ATOM 651 N N . LYS A 1 82 ? -38.388 -10.084 65.121 1.00 86.06 82 LYS A N 1
ATOM 652 C CA . LYS A 1 82 ? -37.438 -8.977 64.925 1.00 86.06 82 LYS A CA 1
ATOM 653 C C . LYS A 1 82 ? -36.068 -9.480 64.472 1.00 86.06 82 LYS A C 1
ATOM 655 O O . LYS A 1 82 ? -35.511 -8.920 63.532 1.00 86.06 82 LYS A O 1
ATOM 660 N N . GLY A 1 83 ? -35.564 -10.562 65.068 1.00 88.06 83 GLY A N 1
ATOM 661 C CA . GLY A 1 83 ? -34.301 -11.182 64.657 1.00 88.06 83 GLY A CA 1
ATOM 662 C C . GLY A 1 83 ? -34.316 -11.630 63.192 1.00 88.06 83 GLY A C 1
ATOM 663 O O . GLY A 1 83 ? -33.412 -11.286 62.430 1.00 88.06 83 GLY A O 1
ATOM 664 N N . LYS A 1 84 ? -35.384 -12.318 62.762 1.00 88.62 84 LYS A N 1
ATOM 665 C CA . LYS A 1 84 ? -35.571 -12.720 61.355 1.00 88.62 84 LYS A CA 1
ATOM 666 C C . LYS A 1 84 ? -35.674 -11.515 60.415 1.00 88.62 84 LYS A C 1
ATOM 668 O O . LYS A 1 84 ? -35.052 -11.522 59.357 1.00 88.62 84 LYS A O 1
ATOM 673 N N . TYR A 1 85 ? -36.400 -10.466 60.807 1.00 90.06 85 TYR A N 1
ATOM 674 C CA . TYR A 1 85 ? -36.513 -9.237 60.017 1.00 90.06 85 TYR A CA 1
ATOM 675 C C . TYR A 1 85 ? -35.156 -8.549 59.803 1.00 90.06 85 TYR A C 1
ATOM 677 O O . TYR A 1 85 ? -34.861 -8.105 58.695 1.00 90.06 85 TYR A O 1
ATOM 685 N N . GLU A 1 86 ? -34.300 -8.491 60.825 1.00 91.19 86 GLU A N 1
ATOM 686 C CA . GLU A 1 86 ? -32.971 -7.888 60.685 1.00 91.19 86 GLU A CA 1
ATOM 687 C C . GLU A 1 86 ? -32.007 -8.717 59.832 1.00 91.19 86 GLU A C 1
ATOM 689 O O . GLU A 1 86 ? -31.187 -8.144 59.112 1.00 91.19 86 GLU A O 1
ATOM 694 N N . VAL A 1 87 ? -32.104 -10.049 59.880 1.00 93.38 87 VAL A N 1
ATOM 695 C CA . VAL A 1 87 ? -31.350 -10.939 58.981 1.00 93.38 87 VAL A CA 1
ATOM 696 C C . VAL A 1 87 ? -31.797 -10.727 57.534 1.00 93.38 87 VAL A C 1
ATOM 698 O O . VAL A 1 87 ? -30.963 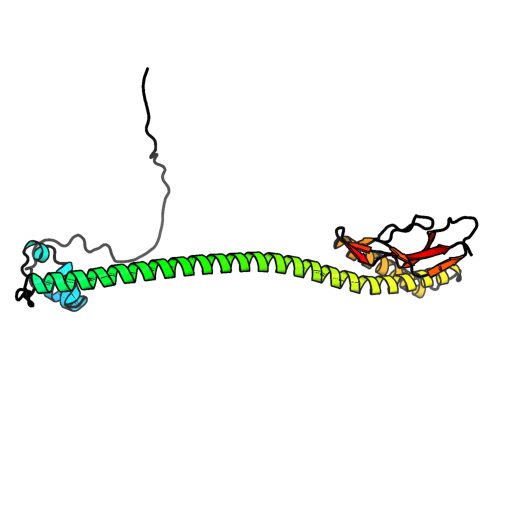-10.380 56.699 1.00 93.38 87 VAL A O 1
ATOM 701 N N . LEU A 1 88 ? -33.107 -10.797 57.256 1.00 92.25 88 LEU A N 1
ATOM 702 C CA . LEU A 1 88 ? -33.647 -10.543 55.913 1.00 92.25 88 LEU A CA 1
ATOM 703 C C . LEU A 1 88 ? -33.266 -9.153 55.400 1.00 92.25 88 LEU A C 1
ATOM 705 O O . LEU A 1 88 ? -32.931 -8.984 54.231 1.00 92.25 88 LEU A O 1
ATOM 709 N N . ARG A 1 89 ? -33.299 -8.134 56.265 1.00 93.38 89 ARG A N 1
ATOM 710 C CA . ARG A 1 89 ? -32.921 -6.770 55.889 1.00 93.38 89 ARG A CA 1
ATOM 711 C C . ARG A 1 89 ? -31.448 -6.684 55.489 1.00 93.38 89 ARG A C 1
ATOM 713 O O . ARG A 1 89 ? -31.135 -5.995 54.518 1.00 93.38 89 ARG A O 1
ATOM 720 N N . ARG A 1 90 ? -30.554 -7.371 56.208 1.00 93.62 90 ARG A N 1
ATOM 721 C CA . ARG A 1 90 ? -29.125 -7.446 55.864 1.00 93.62 90 ARG A CA 1
ATOM 722 C C . ARG A 1 90 ? -28.906 -8.151 54.528 1.00 93.62 90 ARG A C 1
ATOM 724 O O . ARG A 1 90 ? -28.223 -7.593 53.675 1.00 93.62 90 ARG A O 1
ATOM 731 N N . GLU A 1 91 ? -29.545 -9.296 54.313 1.00 94.31 91 GLU A N 1
ATOM 732 C CA . GLU A 1 91 ? -29.475 -10.036 53.045 1.00 94.31 91 GLU A CA 1
ATOM 733 C C . GLU A 1 91 ? -30.001 -9.207 51.867 1.00 94.31 91 GLU A C 1
ATOM 735 O O . GLU A 1 91 ? -29.375 -9.147 50.815 1.00 94.31 91 GLU A O 1
ATOM 740 N N . LEU A 1 92 ? -31.110 -8.485 52.051 1.00 94.81 92 LEU A N 1
ATOM 741 C CA . LEU A 1 92 ? -31.672 -7.602 51.027 1.00 94.81 92 LEU A CA 1
ATOM 742 C C . LEU A 1 92 ? -30.684 -6.483 50.657 1.00 94.81 92 LEU A C 1
ATOM 744 O O . LEU A 1 92 ? -30.513 -6.161 49.480 1.00 94.81 92 LEU A O 1
ATOM 748 N N . HIS A 1 93 ? -30.023 -5.884 51.651 1.00 94.31 93 HIS A N 1
ATOM 749 C CA . HIS A 1 93 ? -29.005 -4.865 51.402 1.00 94.31 93 HIS A CA 1
ATOM 750 C C . HIS A 1 93 ? -27.785 -5.424 50.665 1.00 94.31 93 HIS A C 1
ATOM 752 O O . HIS A 1 93 ? -27.303 -4.767 49.742 1.00 94.31 93 HIS A O 1
ATOM 758 N N . GLU A 1 94 ? -27.320 -6.618 51.026 1.00 95.94 94 GLU A N 1
ATOM 759 C CA . GLU A 1 94 ? -26.190 -7.271 50.363 1.00 95.94 94 GLU A CA 1
ATOM 760 C C . GLU A 1 94 ? -26.529 -7.662 48.918 1.00 95.94 94 GLU A C 1
ATOM 762 O O . GLU A 1 94 ? -25.825 -7.274 47.988 1.00 95.94 94 GLU A O 1
ATOM 767 N N . ASN A 1 95 ? -27.687 -8.285 48.695 1.00 95.44 95 ASN A N 1
ATOM 768 C CA . ASN A 1 95 ? -28.170 -8.628 47.357 1.00 95.44 95 ASN A CA 1
ATOM 769 C C . ASN A 1 95 ? -28.320 -7.384 46.468 1.00 95.44 95 ASN A C 1
ATOM 771 O O . ASN A 1 95 ? -27.962 -7.407 45.293 1.00 95.44 95 ASN A O 1
ATOM 775 N N . LYS A 1 96 ? -28.805 -6.260 47.016 1.00 96.06 96 LYS A N 1
ATOM 776 C CA . LYS A 1 96 ? -28.875 -4.989 46.275 1.00 96.06 96 LYS A CA 1
ATOM 777 C C . LYS A 1 96 ? -27.497 -4.472 45.870 1.00 96.06 96 LYS A C 1
ATOM 779 O O . LYS A 1 96 ? -27.363 -3.971 44.756 1.00 96.06 96 LYS A O 1
ATOM 784 N N . ARG A 1 97 ? -26.491 -4.590 46.743 1.00 96.44 97 ARG A N 1
ATOM 785 C CA . ARG A 1 97 ? -25.108 -4.206 46.419 1.00 96.44 97 ARG A CA 1
ATOM 786 C C . ARG A 1 97 ? -24.537 -5.083 45.313 1.00 96.44 97 ARG A C 1
ATOM 788 O O . ARG A 1 97 ? -23.997 -4.546 44.353 1.00 96.44 97 ARG A O 1
ATOM 795 N N . GLN A 1 98 ? -24.732 -6.396 45.404 1.00 96.06 98 GLN A N 1
ATOM 796 C CA . GLN A 1 98 ? -24.288 -7.341 44.378 1.00 96.06 98 GLN A CA 1
ATOM 797 C C . GLN A 1 98 ? -24.959 -7.066 43.029 1.00 96.06 98 GLN A C 1
ATOM 799 O O . GLN A 1 98 ? -24.285 -7.016 42.007 1.00 96.06 98 GLN A O 1
ATOM 804 N N . ILE A 1 99 ? -26.268 -6.788 43.015 1.00 96.88 99 ILE A N 1
ATOM 805 C CA . ILE A 1 99 ? -26.980 -6.401 41.788 1.00 96.88 99 ILE A CA 1
ATOM 806 C C . ILE A 1 99 ? -26.386 -5.123 41.190 1.00 96.88 99 ILE A C 1
ATOM 808 O O . ILE A 1 99 ? -26.164 -5.071 39.985 1.00 96.88 99 ILE A O 1
ATOM 812 N N . GLN A 1 100 ? -26.107 -4.103 42.005 1.00 96.06 100 GLN A N 1
ATOM 813 C CA . GLN A 1 100 ? -25.510 -2.854 41.520 1.00 96.06 100 GLN A CA 1
ATOM 814 C C . GLN A 1 100 ? -24.100 -3.066 40.956 1.00 96.06 100 GLN A C 1
ATOM 816 O O . GLN A 1 100 ? -23.782 -2.522 39.898 1.00 96.06 100 GLN A O 1
ATOM 821 N N . GLN A 1 101 ? -23.278 -3.883 41.618 1.00 96.06 101 GLN A N 1
ATOM 822 C CA . GLN A 1 101 ? -21.947 -4.253 41.131 1.00 96.06 101 GLN A CA 1
ATOM 823 C C . GLN A 1 101 ? -22.040 -4.984 39.788 1.00 96.06 101 GLN A C 1
ATOM 825 O O . GLN A 1 101 ? -21.477 -4.512 38.802 1.00 96.06 101 GLN A O 1
ATOM 830 N N . LEU A 1 102 ? -22.855 -6.037 39.703 1.00 96.62 102 LEU A N 1
ATOM 831 C CA . LEU A 1 102 ? -23.063 -6.794 38.467 1.00 96.62 102 LEU A CA 1
ATOM 832 C C . LEU A 1 102 ? -23.640 -5.930 37.341 1.00 96.62 102 LEU A C 1
ATOM 834 O O . LEU A 1 102 ? -23.275 -6.092 36.181 1.00 96.62 102 LEU A O 1
ATOM 838 N N . GLN A 1 103 ? -24.539 -4.992 37.649 1.00 96.81 103 GLN A N 1
ATOM 839 C CA . GLN A 1 103 ? -25.044 -4.038 36.661 1.00 96.81 103 GLN A CA 1
ATOM 840 C C . GLN A 1 103 ? -23.925 -3.139 36.136 1.00 96.81 103 GLN A C 1
ATOM 842 O O . GLN A 1 103 ? -23.831 -2.942 34.927 1.00 96.81 103 GLN A O 1
ATOM 847 N N . SER A 1 104 ? -23.062 -2.628 37.016 1.00 96.00 104 SER A N 1
ATOM 848 C CA . SER A 1 104 ? -21.927 -1.796 36.610 1.00 96.00 104 SER A CA 1
ATOM 849 C C . SER A 1 104 ? -20.923 -2.562 35.741 1.00 96.00 104 SER A C 1
ATOM 851 O O . SER A 1 104 ? -20.495 -2.053 34.705 1.00 96.00 104 SER A O 1
ATOM 853 N N . GLU A 1 105 ? -20.629 -3.815 36.092 1.00 96.75 105 GLU A N 1
ATOM 854 C CA . GLU A 1 105 ? -19.748 -4.699 35.328 1.00 96.75 105 GLU A CA 1
ATOM 855 C C . GLU A 1 105 ? -20.345 -5.048 33.965 1.00 96.75 105 GLU A C 1
ATOM 857 O O . GLU A 1 105 ? -19.661 -4.951 32.948 1.00 96.75 105 GLU A O 1
ATOM 862 N N . ASN A 1 106 ? -21.639 -5.378 33.917 1.00 97.44 106 ASN A N 1
ATOM 863 C CA . ASN A 1 106 ? -22.339 -5.664 32.666 1.00 97.44 106 ASN A CA 1
ATOM 864 C C . ASN A 1 106 ? -22.377 -4.445 31.737 1.00 97.44 106 ASN A C 1
ATOM 866 O O . ASN A 1 106 ? -22.170 -4.588 30.533 1.00 97.44 106 ASN A O 1
ATOM 870 N N . LEU A 1 107 ? -22.610 -3.244 32.275 1.00 96.69 107 LEU A N 1
ATOM 871 C CA . LEU A 1 107 ? -22.575 -2.006 31.494 1.00 96.69 107 LEU A CA 1
ATOM 872 C C . LEU A 1 107 ? -21.172 -1.732 30.945 1.00 96.69 107 LEU A C 1
ATOM 874 O O . LEU A 1 107 ? -21.030 -1.382 29.772 1.00 96.69 107 LEU A O 1
ATOM 878 N N . TYR A 1 108 ? -20.138 -1.936 31.762 1.00 96.75 108 TYR A N 1
ATOM 879 C CA . TYR A 1 108 ? -18.752 -1.804 31.324 1.00 96.75 108 TYR A CA 1
ATOM 880 C C . TYR A 1 108 ? -18.396 -2.826 30.235 1.00 96.75 108 TYR A C 1
ATOM 882 O O . TYR A 1 108 ? -17.843 -2.458 29.197 1.00 96.75 108 TYR A O 1
ATOM 890 N N . ALA A 1 109 ? -18.760 -4.096 30.427 1.00 97.19 109 ALA A N 1
ATOM 891 C CA . ALA A 1 109 ? -18.538 -5.155 29.450 1.00 97.19 109 ALA A CA 1
ATOM 892 C C . ALA A 1 109 ? -19.251 -4.852 28.124 1.00 97.19 109 ALA A C 1
ATOM 894 O O . ALA A 1 109 ? -18.634 -4.939 27.062 1.00 97.19 109 ALA A O 1
ATOM 895 N N . ALA A 1 110 ? -20.511 -4.407 28.176 1.00 97.25 110 ALA A N 1
ATOM 896 C CA . ALA A 1 110 ? -21.271 -4.008 26.994 1.00 97.25 110 ALA A CA 1
ATOM 897 C C . ALA A 1 110 ? -20.603 -2.844 26.243 1.00 97.25 110 ALA A C 1
ATOM 899 O O . ALA A 1 110 ? -20.463 -2.900 25.019 1.00 97.25 110 ALA A O 1
ATOM 900 N N . ALA A 1 111 ? -20.131 -1.822 26.964 1.00 97.62 111 ALA A N 1
ATOM 901 C CA . ALA A 1 111 ? -19.407 -0.700 26.373 1.00 97.62 111 ALA A CA 1
ATOM 902 C C . ALA A 1 111 ? -18.074 -1.137 25.739 1.00 97.62 111 ALA A C 1
ATOM 904 O O . ALA A 1 111 ? -17.742 -0.714 24.630 1.00 97.62 111 ALA A O 1
ATOM 905 N N . SER A 1 112 ? -17.324 -2.021 26.403 1.00 97.25 112 SER A N 1
ATOM 906 C CA . SER A 1 112 ? -16.074 -2.578 25.876 1.00 97.25 112 SER A CA 1
ATOM 907 C C . SER A 1 112 ? -16.307 -3.373 24.588 1.00 97.25 112 SER A C 1
ATOM 909 O O . SER A 1 112 ? -15.621 -3.151 23.588 1.00 97.25 112 SER A O 1
ATOM 911 N N . CYS A 1 113 ? -17.336 -4.226 24.556 1.00 97.69 113 CYS A N 1
ATOM 912 C CA . CYS A 1 113 ? -17.720 -4.960 23.353 1.00 97.69 113 CYS A CA 1
ATOM 913 C C . CYS A 1 113 ? -18.072 -4.029 22.186 1.00 97.69 113 CYS A C 1
ATOM 915 O O . CYS A 1 113 ? -17.682 -4.309 21.052 1.00 97.69 113 CYS A O 1
ATOM 917 N N . GLU A 1 114 ? -18.775 -2.923 22.436 1.00 97.31 114 GLU A N 1
ATOM 918 C CA . GLU A 1 114 ? -19.120 -1.971 21.377 1.00 97.31 114 GLU A CA 1
ATOM 919 C C . GLU A 1 114 ? -17.894 -1.209 20.858 1.00 97.31 114 GLU A C 1
ATOM 921 O O . GLU A 1 114 ? -17.713 -1.072 19.646 1.00 97.31 114 GLU A O 1
ATOM 926 N N . ASN A 1 115 ? -16.983 -0.810 21.750 1.00 97.56 115 ASN A N 1
ATOM 927 C CA . ASN A 1 115 ? -15.707 -0.211 21.359 1.00 97.56 115 ASN A CA 1
ATOM 928 C C . ASN A 1 115 ? -14.870 -1.167 20.500 1.00 97.56 115 ASN A C 1
ATOM 930 O O . ASN A 1 115 ? -14.317 -0.754 19.478 1.00 97.56 115 ASN A O 1
ATOM 934 N N . ILE A 1 116 ? -14.815 -2.451 20.870 1.00 98.12 116 ILE A N 1
ATOM 935 C CA . ILE A 1 116 ? -14.139 -3.483 20.077 1.00 98.12 116 ILE A CA 1
ATOM 936 C C . ILE A 1 116 ? -14.812 -3.620 18.711 1.00 98.12 116 ILE A C 1
ATOM 938 O O . ILE A 1 116 ? -14.124 -3.553 17.699 1.00 98.12 116 ILE A O 1
ATOM 942 N N . ARG A 1 117 ? -16.146 -3.727 18.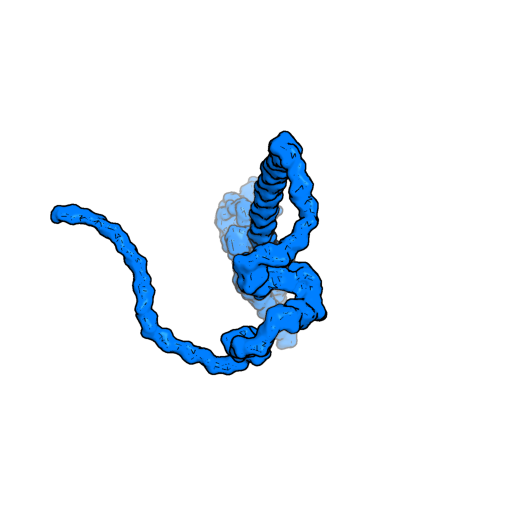643 1.00 97.50 117 ARG A N 1
ATOM 943 C CA . ARG A 1 117 ? -16.878 -3.816 17.366 1.00 97.50 117 ARG A CA 1
ATOM 944 C C . ARG A 1 117 ? -16.589 -2.636 16.445 1.00 97.50 117 ARG A C 1
ATOM 946 O O . ARG A 1 117 ? -16.344 -2.842 15.254 1.00 97.50 117 ARG A O 1
ATOM 953 N N . LYS A 1 118 ? -16.604 -1.411 16.979 1.00 97.69 118 LYS A N 1
ATOM 954 C CA . LYS A 1 118 ? -16.283 -0.199 16.218 1.00 97.69 118 LYS A CA 1
ATOM 955 C C . LYS A 1 118 ? -14.844 -0.242 15.707 1.00 97.69 118 LYS A C 1
ATOM 957 O O . LYS A 1 118 ? -14.623 -0.087 14.506 1.00 97.69 118 LYS A O 1
ATOM 962 N N . LYS A 1 119 ? -13.890 -0.550 16.589 1.00 97.62 119 LYS A N 1
ATOM 963 C CA . LYS A 1 119 ? -12.467 -0.642 16.246 1.00 97.62 119 LYS A CA 1
ATOM 964 C C . LYS A 1 119 ? -12.197 -1.720 15.200 1.00 97.62 119 LYS A C 1
ATOM 966 O O . LYS A 1 119 ? -11.521 -1.451 14.216 1.00 97.62 119 LYS A O 1
ATOM 971 N N . THR A 1 120 ? -12.761 -2.915 15.354 1.00 97.94 120 THR A N 1
ATOM 972 C CA . THR A 1 120 ? -12.613 -4.008 14.385 1.00 97.94 120 THR A CA 1
ATOM 973 C C . THR A 1 120 ? -13.194 -3.632 13.024 1.00 97.94 120 THR A C 1
ATOM 975 O O . THR A 1 120 ? -12.605 -3.963 11.999 1.00 97.94 120 THR A O 1
ATOM 978 N N . ARG A 1 121 ? -14.313 -2.896 12.979 1.00 96.94 121 ARG A N 1
ATOM 979 C CA . ARG A 1 121 ? -14.886 -2.407 11.717 1.00 96.94 121 ARG A CA 1
ATOM 980 C C . ARG A 1 121 ? -13.955 -1.420 11.012 1.00 96.94 121 ARG A C 1
ATOM 982 O O . ARG A 1 121 ? -13.786 -1.510 9.800 1.00 96.94 121 ARG A O 1
ATOM 989 N N . GLU A 1 122 ? -13.363 -0.490 11.753 1.00 97.38 122 GLU A N 1
ATOM 990 C CA . GLU A 1 122 ? -12.387 0.469 11.220 1.00 97.38 122 GLU A CA 1
ATOM 991 C C . GLU A 1 122 ? -11.114 -0.245 10.745 1.00 97.38 122 GLU A C 1
ATOM 993 O O . GLU A 1 122 ? -10.683 -0.040 9.612 1.00 97.38 122 GLU A O 1
ATOM 998 N N . GLN A 1 123 ? -10.581 -1.168 11.550 1.00 97.38 123 GLN A N 1
ATOM 999 C CA . GLN A 1 123 ? -9.419 -1.988 11.198 1.00 97.38 123 GLN A CA 1
ATOM 1000 C C . GLN A 1 123 ? -9.670 -2.867 9.971 1.00 97.38 123 GLN A C 1
ATOM 1002 O O . GLN A 1 123 ? -8.787 -2.995 9.135 1.00 97.38 123 GLN A O 1
ATOM 1007 N N . SER A 1 124 ? -10.867 -3.438 9.821 1.00 97.62 124 SER A N 1
ATOM 1008 C CA . SER A 1 124 ? -11.223 -4.242 8.648 1.00 97.62 124 SER A CA 1
ATOM 1009 C C . SER A 1 124 ? -11.232 -3.408 7.364 1.00 97.62 124 SER A C 1
ATOM 1011 O O . SER A 1 124 ? -10.697 -3.850 6.348 1.00 97.62 124 SER A O 1
ATOM 1013 N N . LYS A 1 125 ? -11.770 -2.181 7.409 1.00 95.75 125 LYS A N 1
ATOM 1014 C CA . LYS A 1 125 ? -11.717 -1.254 6.266 1.00 95.75 125 LYS A CA 1
ATOM 1015 C C . LYS A 1 125 ? -10.283 -0.856 5.934 1.00 95.75 125 LYS A C 1
ATOM 1017 O O . LYS A 1 125 ? -9.904 -0.856 4.767 1.00 95.75 125 LYS A O 1
ATOM 1022 N N . GLN A 1 126 ? -9.493 -0.542 6.958 1.00 94.44 126 GLN A N 1
ATOM 1023 C CA . GLN A 1 126 ? -8.094 -0.177 6.783 1.00 94.44 126 GLN A CA 1
ATOM 1024 C C . GLN A 1 126 ? -7.288 -1.334 6.180 1.00 94.44 126 GLN A C 1
ATOM 1026 O O . GLN A 1 126 ? -6.615 -1.138 5.177 1.00 94.44 126 GLN A O 1
ATOM 1031 N N . ALA A 1 127 ? -7.446 -2.549 6.709 1.00 96.00 127 ALA A N 1
ATOM 1032 C CA . ALA A 1 127 ? -6.793 -3.748 6.195 1.00 96.00 127 ALA A CA 1
ATOM 1033 C C . ALA A 1 127 ? -7.162 -4.033 4.732 1.00 96.00 127 ALA A C 1
ATOM 1035 O O . ALA A 1 127 ? -6.307 -4.454 3.960 1.00 96.00 127 ALA A O 1
ATOM 1036 N N . HIS A 1 128 ? -8.411 -3.774 4.329 1.00 93.81 128 HIS A N 1
ATOM 1037 C CA . HIS A 1 128 ? -8.810 -3.895 2.928 1.00 93.81 128 HIS A CA 1
ATOM 1038 C C . HIS A 1 128 ? -8.078 -2.887 2.034 1.00 93.81 128 HIS A C 1
ATOM 1040 O O . HIS A 1 128 ? -7.520 -3.273 1.009 1.00 93.81 128 HIS A O 1
ATOM 1046 N N . ASN A 1 129 ? -8.031 -1.617 2.441 1.00 91.56 129 ASN A N 1
ATOM 1047 C CA . ASN A 1 129 ? -7.305 -0.587 1.700 1.00 91.56 129 ASN A CA 1
ATOM 1048 C C . ASN A 1 129 ? -5.811 -0.918 1.611 1.00 91.56 129 ASN A C 1
ATOM 1050 O O . ASN A 1 129 ? -5.226 -0.797 0.539 1.00 91.56 129 ASN A O 1
ATOM 1054 N N . ASP A 1 130 ? -5.213 -1.381 2.710 1.00 92.12 130 ASP A N 1
ATOM 1055 C CA . ASP A 1 130 ? -3.805 -1.778 2.779 1.00 92.12 130 ASP A CA 1
ATOM 1056 C C . ASP A 1 130 ? -3.504 -2.992 1.897 1.00 92.12 130 ASP A C 1
ATOM 1058 O O . ASP A 1 130 ? -2.513 -2.983 1.172 1.00 92.12 130 ASP A O 1
ATOM 1062 N N . ALA A 1 131 ? -4.395 -3.985 1.849 1.00 94.25 131 ALA A N 1
ATOM 1063 C CA . ALA A 1 131 ? -4.265 -5.115 0.931 1.00 94.25 131 ALA A CA 1
ATOM 1064 C C . ALA A 1 131 ? -4.258 -4.666 -0.541 1.00 94.25 131 ALA A C 1
ATOM 1066 O O . ALA A 1 131 ? -3.425 -5.131 -1.320 1.00 94.25 131 ALA A O 1
ATOM 1067 N N . VAL A 1 132 ? -5.133 -3.725 -0.917 1.00 92.88 132 VAL A N 1
ATOM 1068 C CA . VAL A 1 132 ? -5.128 -3.134 -2.266 1.00 92.88 132 VAL A CA 1
ATOM 1069 C C . 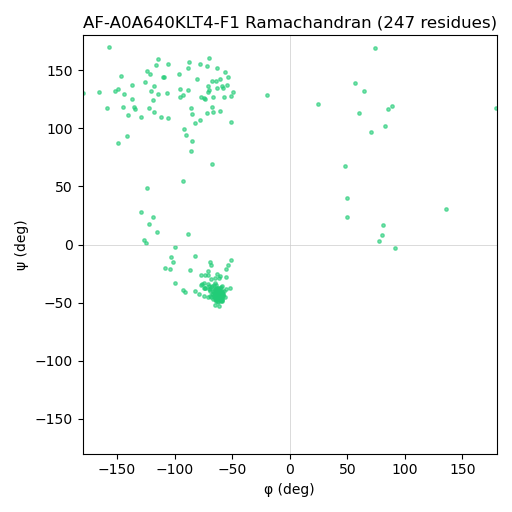VAL A 1 132 ? -3.838 -2.346 -2.516 1.00 92.88 132 VAL A C 1
ATOM 1071 O O . VAL A 1 132 ? -3.284 -2.450 -3.609 1.00 92.88 132 VAL A O 1
ATOM 1074 N N . ARG A 1 133 ? -3.307 -1.622 -1.515 1.00 92.31 133 ARG A N 1
ATOM 1075 C CA . ARG A 1 133 ? -2.019 -0.907 -1.633 1.00 92.31 133 ARG A CA 1
AT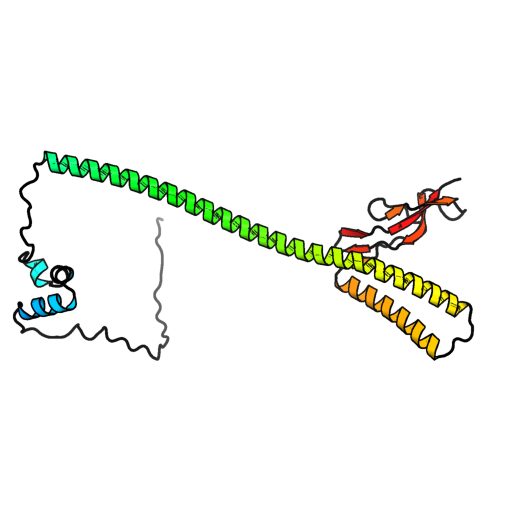OM 1076 C C . ARG A 1 133 ? -0.865 -1.856 -1.938 1.00 92.31 133 ARG A C 1
ATOM 1078 O O . ARG A 1 133 ? -0.074 -1.577 -2.834 1.00 92.31 133 ARG A O 1
ATOM 1085 N N . PHE A 1 134 ? -0.757 -2.955 -1.191 1.00 93.44 134 PHE A N 1
ATOM 1086 C CA . PHE A 1 134 ? 0.318 -3.931 -1.380 1.00 93.44 134 PHE A CA 1
ATOM 1087 C C . PHE A 1 134 ? 0.216 -4.609 -2.742 1.00 93.44 134 PHE A C 1
ATOM 1089 O O . PHE A 1 134 ? 1.196 -4.645 -3.475 1.00 93.44 134 PHE A O 1
ATOM 1096 N N . PHE A 1 135 ? -0.991 -5.026 -3.132 1.00 93.81 135 PHE A N 1
ATOM 1097 C CA . PHE A 1 135 ? -1.218 -5.584 -4.461 1.00 93.81 135 PHE A CA 1
ATOM 1098 C C . PHE A 1 135 ? -0.851 -4.599 -5.581 1.00 93.81 135 PHE A C 1
ATOM 1100 O O . PHE A 1 135 ? -0.220 -4.984 -6.563 1.00 93.81 135 PHE A O 1
ATOM 1107 N N . ALA A 1 136 ? -1.219 -3.321 -5.437 1.00 93.88 136 ALA A N 1
ATOM 1108 C CA . ALA A 1 136 ? -0.853 -2.290 -6.399 1.00 93.88 136 ALA A CA 1
ATOM 1109 C C . ALA A 1 136 ? 0.669 -2.131 -6.496 1.00 93.88 136 ALA A C 1
ATOM 1111 O O . ALA A 1 136 ? 1.185 -2.078 -7.607 1.00 93.88 136 ALA A O 1
ATOM 1112 N N . ARG A 1 137 ? 1.384 -2.110 -5.361 1.00 92.62 137 ARG A N 1
ATOM 1113 C CA . ARG A 1 137 ? 2.851 -2.027 -5.326 1.00 92.62 137 ARG A CA 1
ATOM 1114 C C . ARG A 1 137 ? 3.504 -3.188 -6.076 1.00 92.62 137 ARG A C 1
ATOM 1116 O O . ARG A 1 137 ? 4.339 -2.928 -6.933 1.00 92.62 137 ARG A O 1
ATOM 1123 N N . ASP A 1 138 ? 3.083 -4.421 -5.817 1.00 93.44 138 ASP A N 1
ATOM 1124 C CA . ASP A 1 138 ? 3.642 -5.602 -6.490 1.00 93.44 138 ASP A CA 1
ATOM 1125 C C . ASP A 1 138 ? 3.330 -5.597 -8.000 1.00 93.44 138 ASP A C 1
ATOM 1127 O O . ASP A 1 138 ? 4.143 -6.015 -8.824 1.00 93.44 138 ASP A O 1
ATOM 1131 N N . MET A 1 139 ? 2.169 -5.063 -8.398 1.00 93.62 139 MET A N 1
ATOM 1132 C CA . MET A 1 139 ? 1.825 -4.902 -9.815 1.00 93.62 139 MET A CA 1
ATOM 1133 C C . MET A 1 139 ? 2.625 -3.815 -10.536 1.00 93.62 139 MET A C 1
ATOM 1135 O O . MET A 1 139 ? 2.759 -3.889 -11.762 1.00 93.62 139 MET A O 1
ATOM 1139 N N . LEU A 1 140 ? 3.182 -2.828 -9.826 1.00 92.50 140 LEU A N 1
ATOM 1140 C CA . LEU A 1 140 ? 4.061 -1.833 -10.447 1.00 92.50 140 LEU A CA 1
ATOM 1141 C C . LEU A 1 140 ? 5.338 -2.480 -10.994 1.00 92.50 140 LEU A C 1
ATOM 1143 O O . LEU A 1 140 ? 5.782 -2.093 -12.070 1.00 92.50 140 LEU A O 1
ATOM 1147 N N . ASP A 1 141 ? 5.874 -3.510 -10.336 1.00 91.81 141 ASP A N 1
ATOM 1148 C CA . ASP A 1 141 ? 7.059 -4.226 -10.829 1.00 91.81 141 ASP A CA 1
ATOM 1149 C C . ASP A 1 141 ? 6.773 -4.968 -12.147 1.00 91.81 141 ASP A C 1
ATOM 1151 O O . ASP A 1 141 ? 7.613 -5.013 -13.049 1.00 91.81 141 ASP A O 1
ATOM 1155 N N . VAL A 1 142 ? 5.552 -5.493 -12.307 1.00 93.00 142 VAL A N 1
ATOM 1156 C CA . VAL A 1 142 ? 5.094 -6.089 -13.574 1.00 93.00 142 VAL A CA 1
ATOM 1157 C C . VAL A 1 142 ? 4.961 -5.020 -14.661 1.00 93.00 142 VAL A C 1
ATOM 1159 O O . VAL A 1 142 ? 5.376 -5.242 -15.799 1.00 93.00 142 VAL A O 1
ATOM 1162 N N . CYS A 1 143 ? 4.413 -3.851 -14.320 1.00 92.62 143 CYS A N 1
ATOM 1163 C CA . CYS A 1 143 ? 4.281 -2.735 -15.259 1.00 92.62 143 CYS A CA 1
ATOM 1164 C C . CYS A 1 143 ? 5.649 -2.218 -15.724 1.00 92.62 143 CYS A C 1
ATOM 1166 O O . CYS A 1 143 ? 5.837 -1.985 -16.916 1.00 92.62 143 CYS A O 1
ATOM 1168 N N . ASP A 1 144 ? 6.620 -2.114 -14.819 1.00 91.12 144 ASP A N 1
ATOM 1169 C CA . ASP A 1 144 ? 7.998 -1.745 -15.145 1.00 91.12 144 ASP A CA 1
ATOM 1170 C C . ASP A 1 144 ? 8.652 -2.750 -16.102 1.00 91.12 144 ASP A C 1
ATOM 1172 O O . ASP A 1 144 ? 9.322 -2.363 -17.063 1.00 91.12 144 ASP A O 1
ATOM 1176 N N . ALA A 1 145 ? 8.450 -4.051 -15.868 1.00 92.38 145 ALA A N 1
ATOM 1177 C CA . ALA A 1 145 ? 8.958 -5.085 -16.763 1.00 92.38 145 ALA A CA 1
ATOM 1178 C C . ALA A 1 145 ? 8.359 -4.938 -18.171 1.00 92.38 145 ALA A C 1
ATOM 1180 O O . ALA A 1 145 ? 9.098 -4.992 -19.157 1.00 92.38 145 ALA A O 1
ATOM 1181 N N . LEU A 1 146 ? 7.048 -4.685 -18.271 1.00 92.12 146 LEU A N 1
ATOM 1182 C CA . LEU A 1 146 ? 6.376 -4.417 -19.547 1.00 92.12 146 LEU A CA 1
ATOM 1183 C C . LEU A 1 146 ? 6.918 -3.154 -20.226 1.00 92.12 146 LEU A C 1
ATOM 1185 O O . LEU A 1 146 ? 7.222 -3.211 -21.413 1.00 92.12 146 LEU A O 1
ATOM 1189 N N . GLN A 1 147 ? 7.143 -2.064 -19.488 1.00 90.56 147 GLN A N 1
ATOM 1190 C CA . GLN A 1 147 ? 7.740 -0.834 -20.024 1.00 90.56 147 GLN A CA 1
ATOM 1191 C C . GLN A 1 147 ? 9.125 -1.072 -20.633 1.00 90.56 147 GLN A C 1
ATOM 1193 O O . GLN A 1 147 ? 9.436 -0.553 -21.707 1.00 90.56 147 GLN A O 1
ATOM 1198 N N . VAL A 1 148 ? 9.971 -1.872 -19.975 1.00 91.00 148 VAL A N 1
ATOM 1199 C CA . VAL A 1 148 ? 11.286 -2.249 -20.519 1.00 91.00 148 VAL A CA 1
ATOM 1200 C C . VAL A 1 148 ? 11.127 -3.002 -21.839 1.00 91.00 148 VAL A C 1
ATOM 1202 O O . VAL A 1 148 ? 11.867 -2.732 -22.789 1.00 91.00 148 VAL A O 1
ATOM 1205 N N . VAL A 1 149 ? 10.168 -3.930 -21.918 1.00 92.00 149 VAL A N 1
ATOM 1206 C CA . VAL A 1 149 ? 9.880 -4.655 -23.161 1.00 92.00 149 VAL A CA 1
ATOM 1207 C C . VAL A 1 149 ? 9.381 -3.692 -24.236 1.00 92.00 149 VAL A C 1
ATOM 1209 O O . VAL A 1 149 ? 9.940 -3.691 -25.329 1.00 92.00 149 VAL A O 1
ATOM 1212 N N . THR A 1 150 ? 8.416 -2.824 -23.933 1.00 90.31 150 THR A N 1
ATOM 1213 C CA . THR A 1 150 ? 7.878 -1.845 -24.886 1.00 90.31 150 THR A CA 1
ATOM 1214 C C . THR A 1 150 ? 8.955 -0.904 -25.425 1.00 90.31 150 THR A C 1
ATOM 1216 O O . THR A 1 150 ? 9.010 -0.682 -26.634 1.00 90.31 150 THR A O 1
ATOM 1219 N N . ARG A 1 151 ? 9.878 -0.408 -24.587 1.00 90.12 151 ARG A N 1
ATOM 1220 C CA . ARG A 1 151 ? 11.011 0.411 -25.065 1.00 90.12 151 ARG A CA 1
ATOM 1221 C C . ARG A 1 151 ? 11.881 -0.349 -26.068 1.00 90.12 151 ARG A C 1
ATOM 1223 O O . ARG A 1 151 ? 12.167 0.166 -27.146 1.00 90.12 151 ARG A O 1
ATOM 1230 N N . LYS A 1 152 ? 12.228 -1.606 -25.771 1.00 89.75 152 LYS A N 1
ATOM 1231 C CA . LYS A 1 152 ? 12.997 -2.463 -26.693 1.00 89.75 152 LYS A CA 1
ATOM 1232 C C . LYS A 1 152 ? 12.243 -2.752 -27.992 1.00 89.75 152 LYS A C 1
ATOM 1234 O O . LYS A 1 152 ? 12.849 -2.783 -29.060 1.00 89.75 152 LYS A O 1
ATOM 1239 N N . VAL A 1 153 ? 10.929 -2.949 -27.908 1.00 88.25 153 VAL A N 1
ATOM 1240 C CA . VAL A 1 153 ? 10.037 -3.133 -29.062 1.00 88.25 153 VAL A CA 1
ATOM 1241 C C . VAL A 1 153 ? 10.058 -1.894 -29.962 1.00 88.25 153 VAL A C 1
ATOM 1243 O O . VAL A 1 153 ? 10.176 -2.027 -31.182 1.00 88.25 153 VAL A O 1
ATOM 1246 N N . MET A 1 154 ? 10.003 -0.691 -29.382 1.00 86.69 154 MET A N 1
ATOM 1247 C CA . MET A 1 154 ? 10.096 0.566 -30.132 1.00 86.69 154 MET A CA 1
ATOM 1248 C C . MET A 1 154 ? 11.456 0.720 -30.821 1.00 86.69 154 MET A C 1
ATOM 1250 O O . MET A 1 154 ? 11.496 1.021 -32.013 1.00 86.69 154 MET A O 1
ATOM 1254 N N . GLU A 1 155 ? 12.561 0.444 -30.123 1.00 88.81 155 GLU A N 1
ATOM 1255 C CA . GLU A 1 155 ? 13.906 0.466 -30.717 1.00 88.81 155 GLU A CA 1
ATOM 1256 C C . GLU A 1 155 ? 14.046 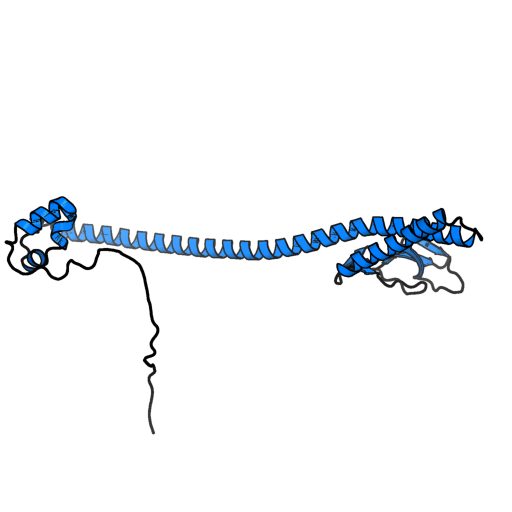-0.531 -31.875 1.00 88.81 155 GLU A C 1
ATOM 1258 O O . GLU A 1 155 ? 14.588 -0.199 -32.932 1.00 88.81 155 GLU A O 1
ATOM 1263 N N . TYR A 1 156 ? 13.534 -1.753 -31.702 1.00 86.06 156 TYR A N 1
ATOM 1264 C CA . TYR A 1 156 ? 13.534 -2.776 -32.746 1.00 86.06 156 TYR A CA 1
ATOM 1265 C C . TYR A 1 156 ? 12.728 -2.329 -33.970 1.00 86.06 156 TYR A C 1
ATOM 1267 O O . TYR A 1 156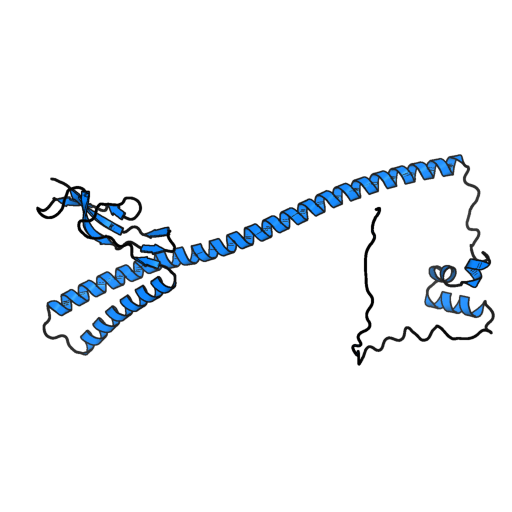 ? 13.163 -2.531 -35.105 1.00 86.06 156 TYR A O 1
ATOM 1275 N N . THR A 1 157 ? 11.585 -1.680 -33.742 1.00 84.81 157 THR A N 1
ATOM 1276 C CA . THR A 1 157 ? 10.711 -1.180 -34.808 1.00 84.81 157 THR A CA 1
ATOM 1277 C C . THR A 1 157 ? 11.347 -0.023 -35.575 1.00 84.81 157 THR A C 1
ATOM 1279 O O . THR A 1 157 ? 11.214 0.055 -36.790 1.00 84.81 157 THR A O 1
ATOM 1282 N N . GLN A 1 158 ? 12.089 0.854 -34.895 1.00 84.88 158 GLN A N 1
ATOM 1283 C CA . GLN A 1 158 ? 12.813 1.952 -35.543 1.00 84.88 158 GLN A CA 1
ATOM 1284 C C . GLN A 1 158 ? 14.007 1.465 -36.376 1.00 84.88 158 GLN A C 1
ATOM 1286 O O . GLN A 1 158 ? 14.294 2.038 -37.425 1.00 84.88 158 GLN A O 1
ATOM 1291 N N . ARG A 1 159 ? 14.707 0.412 -35.929 1.00 87.25 159 ARG A N 1
ATOM 1292 C CA . ARG A 1 159 ? 15.879 -0.132 -36.638 1.00 87.25 159 ARG A CA 1
ATOM 1293 C C . ARG A 1 159 ? 15.517 -0.984 -37.856 1.00 87.25 159 ARG A C 1
ATOM 1295 O O . ARG A 1 159 ? 16.329 -1.082 -38.770 1.00 87.25 159 ARG A O 1
ATOM 1302 N N . ASN A 1 160 ? 14.328 -1.588 -37.885 1.00 83.19 160 ASN A N 1
ATOM 1303 C CA . ASN A 1 160 ? 13.910 -2.492 -38.956 1.00 83.19 160 ASN A CA 1
ATOM 1304 C C . ASN A 1 160 ? 12.782 -1.880 -39.791 1.00 83.19 160 ASN A C 1
ATOM 1306 O O . ASN A 1 160 ? 11.639 -1.798 -39.355 1.00 83.19 160 ASN A O 1
ATOM 1310 N N . SER A 1 161 ? 13.082 -1.512 -41.038 1.00 75.12 161 SER A N 1
ATOM 1311 C CA . SER A 1 161 ? 12.113 -0.888 -41.955 1.00 75.12 161 SER A CA 1
ATOM 1312 C C . SER A 1 161 ? 11.001 -1.837 -42.428 1.00 75.12 161 SER A C 1
ATOM 1314 O O . SER A 1 161 ? 9.998 -1.387 -42.977 1.00 75.12 161 SER A O 1
ATOM 1316 N N . SER A 1 162 ? 11.171 -3.151 -42.246 1.00 82.19 162 SER A N 1
ATOM 1317 C CA . SER A 1 162 ? 10.177 -4.166 -42.593 1.00 82.19 162 SER A CA 1
ATOM 1318 C C . SER A 1 162 ? 10.142 -5.248 -41.519 1.00 82.19 162 SER A C 1
ATOM 1320 O O . SER A 1 162 ? 11.096 -6.005 -41.362 1.00 82.19 162 SER A O 1
ATOM 1322 N N . ILE A 1 163 ? 9.040 -5.298 -40.772 1.00 83.00 163 ILE A N 1
ATOM 1323 C CA . ILE A 1 163 ? 8.780 -6.306 -39.741 1.00 83.00 163 ILE A CA 1
ATOM 1324 C C . ILE A 1 163 ? 7.727 -7.266 -40.301 1.00 83.00 163 ILE A C 1
ATOM 1326 O O . ILE A 1 163 ? 6.695 -6.805 -40.809 1.00 83.00 163 ILE A O 1
ATOM 1330 N N . PRO A 1 164 ? 7.938 -8.590 -40.240 1.00 87.12 164 PRO A N 1
ATOM 1331 C CA . PRO A 1 164 ? 6.945 -9.547 -40.706 1.00 87.12 164 PRO A CA 1
ATOM 1332 C C . PRO A 1 164 ? 5.636 -9.405 -39.913 1.00 87.12 164 PRO A C 1
ATOM 1334 O O . PRO A 1 164 ? 5.635 -9.181 -38.703 1.00 87.12 164 PRO A O 1
ATOM 1337 N N . LYS A 1 165 ? 4.491 -9.566 -40.594 1.00 85.00 165 LYS A N 1
ATOM 1338 C CA . LYS A 1 165 ? 3.148 -9.325 -40.020 1.00 85.00 165 LYS A CA 1
ATOM 1339 C C . LYS A 1 165 ? 2.895 -10.050 -38.692 1.00 85.00 165 LYS A C 1
ATOM 1341 O O . LYS A 1 165 ? 2.249 -9.488 -37.812 1.00 85.00 165 LYS A O 1
ATOM 1346 N N . ASN A 1 166 ? 3.397 -11.276 -38.549 1.00 85.06 166 ASN A N 1
ATOM 1347 C CA . ASN A 1 166 ? 3.209 -12.074 -37.336 1.00 85.06 166 ASN A CA 1
ATOM 1348 C C . ASN A 1 166 ? 3.926 -11.453 -36.131 1.00 85.06 166 ASN A C 1
ATOM 1350 O O . ASN A 1 166 ? 3.346 -11.362 -35.054 1.00 85.06 166 ASN A O 1
ATOM 1354 N N . GLU A 1 167 ? 5.155 -10.971 -36.321 1.00 85.38 167 GLU A N 1
ATOM 1355 C CA . GLU A 1 167 ? 5.913 -10.293 -35.269 1.00 85.38 167 GLU A CA 1
ATOM 1356 C C . GLU A 1 167 ? 5.279 -8.943 -34.940 1.00 85.38 167 GLU A C 1
ATOM 1358 O O . GLU A 1 167 ? 5.028 -8.661 -33.773 1.00 85.38 167 GLU A O 1
ATOM 1363 N N . ALA A 1 168 ? 4.893 -8.161 -35.954 1.00 86.12 168 ALA A N 1
ATOM 1364 C CA . ALA A 1 168 ? 4.197 -6.890 -35.753 1.00 86.12 168 ALA A CA 1
ATOM 1365 C C . ALA A 1 168 ? 2.911 -7.044 -34.914 1.00 86.12 168 ALA A C 1
ATOM 1367 O O . ALA A 1 168 ? 2.637 -6.216 -34.047 1.00 86.12 168 ALA A O 1
ATOM 1368 N N . SER A 1 169 ? 2.152 -8.129 -35.114 1.00 88.12 169 SER A N 1
ATOM 1369 C CA . SER A 1 169 ? 0.964 -8.433 -34.305 1.00 88.12 169 SER A CA 1
ATOM 1370 C C . SER A 1 169 ? 1.298 -8.711 -32.836 1.00 88.12 169 SER A C 1
ATOM 1372 O O . SER A 1 169 ? 0.537 -8.310 -31.956 1.00 88.12 169 SER A O 1
ATOM 1374 N N . ILE A 1 170 ? 2.405 -9.402 -32.557 1.00 88.69 170 ILE A N 1
ATOM 1375 C CA . ILE A 1 170 ? 2.838 -9.707 -31.186 1.00 88.69 170 ILE A CA 1
ATOM 1376 C C . ILE A 1 170 ? 3.326 -8.428 -30.499 1.00 88.69 170 ILE A C 1
ATOM 1378 O O . ILE A 1 170 ? 2.913 -8.147 -29.376 1.00 88.69 170 ILE A O 1
ATOM 1382 N N . LEU A 1 171 ? 4.141 -7.623 -31.189 1.00 88.94 171 LEU A N 1
ATOM 1383 C CA . LEU A 1 171 ? 4.642 -6.340 -30.684 1.00 88.94 171 LEU A CA 1
ATOM 1384 C C . LEU A 1 171 ? 3.482 -5.395 -30.330 1.00 88.94 171 LEU A C 1
ATOM 1386 O O . LEU A 1 171 ? 3.460 -4.827 -29.239 1.00 88.94 171 LEU A O 1
ATOM 1390 N N . ALA A 1 172 ? 2.471 -5.304 -31.200 1.00 88.44 172 ALA A N 1
ATOM 1391 C CA . ALA A 1 172 ? 1.255 -4.540 -30.927 1.00 88.44 172 ALA A CA 1
ATOM 1392 C C . ALA A 1 172 ? 0.482 -5.087 -29.712 1.00 88.44 172 ALA A C 1
ATOM 1394 O O . ALA A 1 172 ? 0.006 -4.314 -28.884 1.00 88.44 172 ALA A O 1
ATOM 1395 N N . GLY A 1 173 ? 0.393 -6.414 -29.566 1.00 91.50 173 GLY A N 1
ATOM 1396 C CA . GLY A 1 173 ? -0.240 -7.051 -28.410 1.00 91.50 173 GLY A CA 1
ATOM 1397 C C . GLY A 1 173 ? 0.430 -6.691 -27.080 1.00 91.50 173 GLY A C 1
ATOM 1398 O O . GLY A 1 173 ? -0.263 -6.423 -26.097 1.00 91.50 173 GLY A O 1
ATOM 1399 N N . VAL A 1 174 ? 1.764 -6.617 -27.049 1.00 91.44 174 VAL A N 1
ATOM 1400 C CA . VAL A 1 174 ? 2.518 -6.212 -25.849 1.00 91.44 174 VAL A CA 1
ATOM 1401 C C . VAL A 1 174 ? 2.221 -4.757 -25.477 1.00 91.44 174 VAL A C 1
ATOM 1403 O O . VAL A 1 174 ? 1.885 -4.490 -24.324 1.00 91.44 174 VAL A O 1
ATOM 1406 N N . MET A 1 175 ? 2.241 -3.840 -26.450 1.00 89.50 175 MET A N 1
ATOM 1407 C CA . MET A 1 175 ? 1.932 -2.420 -26.216 1.00 89.50 175 MET A CA 1
ATOM 1408 C C . MET A 1 175 ? 0.506 -2.214 -25.685 1.00 89.50 175 MET A C 1
ATOM 1410 O O . MET A 1 175 ? 0.285 -1.447 -24.749 1.00 89.50 175 MET A O 1
ATOM 1414 N N . LEU A 1 176 ? -0.470 -2.941 -26.241 1.00 93.06 176 LEU A N 1
ATOM 1415 C CA . LEU A 1 176 ? -1.853 -2.902 -25.758 1.00 93.06 176 LEU A CA 1
ATOM 1416 C C . LEU A 1 176 ? -1.976 -3.443 -24.329 1.00 93.06 176 LEU A C 1
ATOM 1418 O O . LEU A 1 176 ? -2.748 -2.915 -23.531 1.00 93.06 176 LEU A O 1
ATOM 1422 N N . THR A 1 177 ? -1.218 -4.488 -23.994 1.00 93.12 177 THR A N 1
ATOM 1423 C CA . THR A 1 177 ? -1.247 -5.094 -22.657 1.00 93.12 177 THR A CA 1
ATOM 1424 C C . THR A 1 177 ? -0.716 -4.129 -21.597 1.00 93.12 177 THR A C 1
ATOM 1426 O O . THR A 1 177 ? -1.322 -4.008 -20.533 1.00 93.12 177 THR A O 1
ATOM 1429 N N . GLU A 1 178 ? 0.357 -3.394 -21.897 1.00 91.88 178 GLU A N 1
ATOM 1430 C CA . GLU A 1 178 ? 0.877 -2.332 -21.027 1.00 91.88 178 GLU A CA 1
ATOM 1431 C C . GLU A 1 178 ? -0.168 -1.230 -20.794 1.00 91.88 178 GLU A C 1
ATOM 1433 O O . GLU A 1 178 ? -0.445 -0.856 -19.652 1.00 91.88 178 GLU A O 1
ATOM 1438 N N . GLU A 1 179 ? -0.815 -0.749 -21.859 1.00 91.88 179 GLU A N 1
ATOM 1439 C CA . GLU A 1 179 ? -1.836 0.296 -21.749 1.00 91.88 179 GLU A CA 1
ATOM 1440 C C . GLU A 1 179 ? -3.035 -0.170 -20.906 1.00 91.88 179 GLU A C 1
ATOM 1442 O O . GLU A 1 179 ? -3.559 0.577 -20.073 1.00 91.88 179 GLU A O 1
ATOM 1447 N N . ILE A 1 180 ? -3.465 -1.422 -21.090 1.00 94.19 180 ILE A N 1
ATOM 1448 C CA . ILE A 1 180 ? -4.535 -2.031 -20.295 1.00 94.19 180 ILE A CA 1
ATOM 1449 C C . ILE A 1 180 ? -4.116 -2.142 -18.825 1.00 94.19 180 ILE A C 1
ATOM 1451 O O . ILE A 1 180 ? -4.921 -1.800 -17.956 1.00 94.19 180 ILE A O 1
ATOM 1455 N N . ALA A 1 181 ? -2.882 -2.562 -18.533 1.00 92.50 181 ALA A N 1
ATOM 1456 C CA . ALA A 1 181 ? -2.369 -2.663 -17.167 1.00 92.50 181 ALA A CA 1
ATOM 1457 C C . ALA A 1 181 ? -2.402 -1.301 -16.450 1.00 92.50 181 ALA A C 1
ATOM 1459 O O . ALA A 1 181 ? -2.974 -1.184 -15.362 1.00 92.50 181 ALA A O 1
ATOM 1460 N N . LEU A 1 182 ? -1.913 -0.242 -17.104 1.00 91.31 182 LEU A N 1
ATOM 1461 C CA . LEU A 1 182 ? -1.957 1.122 -16.565 1.00 91.31 182 LEU A CA 1
ATOM 1462 C C . LEU A 1 182 ? -3.396 1.636 -16.396 1.00 91.31 182 LEU A C 1
ATOM 1464 O O . LEU A 1 182 ? -3.714 2.278 -15.393 1.00 91.31 182 LEU A O 1
ATOM 1468 N N . LYS A 1 183 ? -4.303 1.332 -17.336 1.00 93.38 183 LYS A N 1
ATOM 1469 C CA . LYS A 1 183 ? -5.735 1.660 -17.202 1.00 93.38 183 LYS A CA 1
ATOM 1470 C C . LYS A 1 183 ? -6.368 0.954 -16.005 1.00 93.38 183 LYS A C 1
ATOM 1472 O O . LYS A 1 183 ? -7.186 1.559 -15.315 1.00 93.38 183 LYS A O 1
ATOM 1477 N N . VAL A 1 184 ? -6.013 -0.306 -15.744 1.00 93.56 184 VAL A N 1
ATOM 1478 C CA . VAL A 1 184 ? -6.518 -1.046 -14.580 1.00 93.56 184 VAL A CA 1
ATOM 1479 C C . VAL A 1 184 ? -6.061 -0.380 -13.287 1.00 93.56 184 VAL A C 1
ATOM 1481 O O . VAL A 1 184 ? -6.910 -0.127 -12.437 1.00 93.56 184 VAL A O 1
ATOM 1484 N N . LEU A 1 185 ? -4.778 -0.029 -13.170 1.00 92.06 185 LEU A N 1
ATOM 1485 C CA . LEU A 1 185 ? -4.233 0.667 -12.000 1.00 92.06 185 LEU A CA 1
ATOM 1486 C C . LEU A 1 185 ? -4.939 2.010 -11.743 1.00 92.06 185 LEU A C 1
ATOM 1488 O O . LEU A 1 185 ? -5.371 2.272 -10.619 1.00 92.06 185 LEU A O 1
ATOM 1492 N N . LYS A 1 186 ? -5.194 2.797 -12.797 1.00 92.62 186 LYS A N 1
ATOM 1493 C CA . LYS A 1 186 ? -5.947 4.060 -12.695 1.00 92.62 186 LYS A CA 1
ATOM 1494 C C . LYS A 1 186 ? -7.360 3.883 -12.134 1.00 92.62 186 LYS A C 1
ATOM 1496 O O . LYS A 1 186 ? -7.817 4.727 -11.370 1.00 92.62 186 LYS A O 1
ATOM 1501 N N . ARG A 1 187 ? -8.054 2.781 -12.451 1.00 91.81 187 ARG A N 1
ATOM 1502 C CA . ARG A 1 187 ? -9.395 2.501 -11.890 1.00 91.81 187 ARG A CA 1
ATOM 1503 C C . ARG A 1 187 ? -9.380 2.282 -10.378 1.00 91.81 187 ARG A C 1
ATOM 1505 O O . ARG A 1 187 ? -10.380 2.570 -9.731 1.00 91.81 187 ARG A O 1
ATOM 1512 N N . TYR A 1 188 ? -8.271 1.790 -9.829 1.00 90.69 188 TYR A N 1
ATOM 1513 C CA . TYR A 1 188 ? -8.083 1.618 -8.385 1.00 90.69 188 TYR A CA 1
ATOM 1514 C C . TYR A 1 188 ? -7.512 2.872 -7.700 1.00 90.69 188 TYR A C 1
ATOM 1516 O O . TYR A 1 188 ? -7.187 2.828 -6.516 1.00 90.69 188 TYR A O 1
ATOM 1524 N N . GLY A 1 189 ? -7.426 3.999 -8.418 1.00 90.62 189 GLY A N 1
ATOM 1525 C CA . GLY A 1 189 ? -6.947 5.272 -7.881 1.00 90.62 189 GLY A CA 1
ATOM 1526 C C . GLY A 1 189 ? -5.427 5.392 -7.828 1.00 90.62 189 GLY A C 1
ATOM 1527 O O . GLY A 1 189 ? -4.931 6.242 -7.097 1.00 90.62 189 GLY A O 1
ATOM 1528 N N . VAL A 1 190 ? -4.697 4.542 -8.562 1.00 94.44 190 VAL A N 1
ATOM 1529 C CA . VAL A 1 190 ? -3.244 4.662 -8.724 1.00 94.44 190 VAL A CA 1
ATOM 1530 C C . VAL A 1 190 ? -2.958 5.616 -9.877 1.00 94.44 190 VAL A C 1
ATOM 1532 O O . VAL A 1 190 ? -3.325 5.349 -11.027 1.00 94.44 190 VAL A O 1
ATOM 1535 N N . THR A 1 191 ? -2.297 6.723 -9.576 1.00 91.50 191 THR A N 1
ATOM 1536 C CA . THR A 1 191 ? -1.905 7.748 -10.539 1.00 91.50 191 THR A CA 1
ATOM 1537 C C . THR A 1 191 ? -0.385 7.841 -10.628 1.00 91.50 191 THR A C 1
ATOM 1539 O O . THR A 1 191 ? 0.350 7.384 -9.757 1.00 91.50 191 THR A O 1
ATOM 1542 N N . GLN A 1 192 ? 0.103 8.304 -11.777 1.00 91.62 192 GLN A N 1
ATOM 1543 C CA . GLN A 1 192 ? 1.533 8.469 -12.007 1.00 91.62 192 GLN A CA 1
ATOM 1544 C C . GLN A 1 192 ? 1.937 9.863 -11.533 1.00 91.62 192 GLN A C 1
ATOM 1546 O O . GLN A 1 192 ? 1.270 10.839 -11.879 1.00 91.62 192 GLN A O 1
ATOM 1551 N N . ILE A 1 193 ? 3.030 9.943 -10.779 1.00 90.50 193 ILE A N 1
ATOM 1552 C CA . ILE A 1 193 ? 3.609 11.212 -10.335 1.00 90.50 193 ILE A CA 1
ATOM 1553 C C . ILE A 1 193 ? 4.225 11.905 -11.552 1.00 90.50 193 ILE A C 1
ATOM 1555 O O . ILE A 1 193 ? 4.948 11.279 -12.335 1.00 90.50 193 ILE A O 1
ATOM 1559 N N . HIS A 1 194 ? 3.907 13.186 -11.737 1.00 84.56 194 HIS A N 1
ATOM 1560 C CA . HIS A 1 194 ? 4.427 13.966 -12.852 1.00 84.56 194 HIS A CA 1
ATOM 1561 C C . HIS A 1 194 ? 5.798 14.540 -12.495 1.00 84.56 194 HIS A C 1
ATOM 1563 O O . HIS A 1 194 ? 5.899 15.637 -11.961 1.00 84.56 194 HIS A O 1
ATOM 1569 N N . THR A 1 195 ? 6.843 13.769 -12.782 1.00 85.50 195 THR A N 1
ATOM 1570 C CA . THR A 1 195 ? 8.227 14.247 -12.748 1.00 85.50 195 THR A CA 1
ATOM 1571 C C . THR A 1 195 ? 8.635 14.660 -14.155 1.00 85.50 195 THR A C 1
ATOM 1573 O O . THR A 1 195 ? 8.506 13.876 -15.099 1.00 85.50 195 THR A O 1
ATOM 1576 N N . GLU A 1 196 ? 9.134 15.884 -14.301 1.00 86.75 196 GLU A N 1
ATOM 1577 C CA . GLU A 1 196 ? 9.625 16.420 -15.570 1.00 86.75 196 GLU A CA 1
ATOM 1578 C C . GLU A 1 196 ? 11.152 16.549 -15.547 1.00 86.75 196 GLU A C 1
ATOM 1580 O O . GLU A 1 196 ? 11.755 16.903 -14.534 1.00 86.75 196 GLU A O 1
ATOM 1585 N N . ILE A 1 197 ? 11.790 16.291 -16.689 1.00 87.81 197 ILE A N 1
ATOM 1586 C CA . ILE A 1 197 ? 13.227 16.537 -16.850 1.00 87.81 197 ILE A CA 1
ATOM 1587 C C . ILE A 1 197 ? 13.460 18.054 -16.794 1.00 87.81 197 ILE A C 1
ATOM 1589 O O . ILE A 1 197 ? 12.839 18.812 -17.536 1.00 87.81 197 ILE A O 1
ATOM 1593 N N . GLY A 1 198 ? 14.361 18.493 -15.918 1.00 85.38 198 GLY A N 1
ATOM 1594 C CA . GLY A 1 198 ? 14.655 19.898 -15.638 1.00 85.38 198 GLY A CA 1
ATOM 1595 C C . GLY A 1 198 ? 13.839 20.510 -14.499 1.00 85.38 198 GLY A C 1
ATOM 1596 O O . GLY A 1 198 ? 14.098 21.658 -14.136 1.00 85.38 198 GLY A O 1
ATOM 1597 N N . ALA A 1 199 ? 12.899 19.768 -13.905 1.00 87.69 199 ALA A N 1
ATOM 1598 C CA . ALA A 1 199 ? 12.193 20.210 -12.707 1.00 87.69 199 ALA A CA 1
ATOM 1599 C C . ALA A 1 199 ? 13.109 20.214 -11.470 1.00 87.69 199 ALA A C 1
ATOM 1601 O O . ALA A 1 199 ? 14.165 19.573 -11.433 1.00 87.69 199 ALA A O 1
ATOM 1602 N N . THR A 1 200 ? 12.700 20.970 -10.452 1.00 88.94 200 THR A N 1
ATOM 1603 C CA . THR A 1 200 ? 13.327 20.958 -9.126 1.00 88.94 200 THR A CA 1
ATOM 1604 C C . THR A 1 200 ? 13.024 19.645 -8.418 1.00 88.94 200 THR A C 1
ATOM 1606 O O . THR A 1 200 ? 11.864 19.245 -8.374 1.00 88.94 200 THR A O 1
ATOM 1609 N N . PHE A 1 201 ? 14.051 19.024 -7.841 1.00 89.81 201 PHE A N 1
ATOM 1610 C CA . PHE A 1 201 ? 13.922 17.782 -7.085 1.00 89.81 201 PHE A CA 1
ATOM 1611 C C . PHE A 1 201 ? 13.048 17.949 -5.832 1.00 89.81 201 PHE A C 1
ATOM 1613 O O . PHE A 1 201 ? 13.241 18.900 -5.069 1.00 89.81 201 PHE A O 1
ATOM 1620 N N . ASP A 1 202 ? 12.132 17.003 -5.610 1.00 90.38 202 ASP A N 1
ATOM 1621 C CA . ASP A 1 202 ? 11.285 16.929 -4.412 1.00 90.38 202 ASP A CA 1
ATOM 1622 C C . ASP A 1 202 ? 11.553 15.633 -3.626 1.00 90.38 202 ASP A C 1
ATOM 1624 O O . ASP A 1 202 ? 11.239 14.533 -4.080 1.00 90.38 202 ASP A O 1
ATOM 1628 N N . GLU A 1 203 ? 12.094 15.759 -2.411 1.00 89.62 203 GLU A N 1
ATOM 1629 C CA . GLU A 1 203 ? 12.436 14.625 -1.542 1.00 89.62 203 GLU A CA 1
ATOM 1630 C C . GLU A 1 203 ? 11.230 13.752 -1.155 1.00 89.62 203 GLU A C 1
ATOM 1632 O O . GLU A 1 203 ? 11.397 12.560 -0.873 1.00 89.62 203 GLU A O 1
ATOM 1637 N N . GLU A 1 204 ? 10.011 14.302 -1.110 1.00 89.69 204 GLU A N 1
ATOM 1638 C CA . GLU A 1 204 ? 8.825 13.537 -0.707 1.00 89.69 204 GLU A CA 1
ATOM 1639 C C . GLU A 1 204 ? 8.371 12.563 -1.802 1.00 89.69 204 GLU A C 1
ATOM 1641 O O . GLU A 1 204 ? 7.952 11.435 -1.511 1.00 89.69 204 GLU A O 1
ATOM 1646 N N . GLN A 1 205 ? 8.476 12.987 -3.062 1.00 89.88 205 GLN A N 1
ATOM 1647 C CA . GLN A 1 205 ? 7.936 12.273 -4.221 1.00 89.88 205 GLN A CA 1
ATOM 1648 C C . GLN A 1 205 ? 9.010 11.552 -5.039 1.00 89.88 205 GLN A C 1
ATOM 1650 O O . GLN A 1 205 ? 8.702 10.587 -5.750 1.00 89.88 205 GLN A O 1
ATOM 1655 N N . GLU A 1 206 ? 10.266 11.968 -4.908 1.00 91.94 206 GLU A N 1
ATOM 1656 C CA . GLU A 1 206 ? 11.376 11.528 -5.741 1.00 91.94 206 GLU A CA 1
ATOM 1657 C C . GLU A 1 206 ? 12.508 10.935 -4.892 1.00 91.94 206 GLU A C 1
ATOM 1659 O O . GLU A 1 206 ? 12.724 11.271 -3.729 1.00 91.94 206 GLU A O 1
ATOM 1664 N N . GLU A 1 207 ? 13.222 9.982 -5.476 1.00 93.75 207 GLU A N 1
ATOM 1665 C CA . GLU A 1 207 ? 14.369 9.304 -4.891 1.00 93.75 207 GLU A CA 1
ATOM 1666 C C . GLU A 1 207 ? 15.575 9.510 -5.808 1.00 93.75 207 GLU A C 1
ATOM 1668 O O . GLU A 1 207 ? 15.584 9.074 -6.963 1.00 93.75 207 GLU A O 1
ATOM 1673 N N . LYS A 1 208 ? 16.610 10.172 -5.283 1.00 92.81 208 LYS A N 1
ATOM 1674 C CA . LYS A 1 208 ? 17.880 10.379 -5.983 1.00 92.81 208 LYS A CA 1
ATOM 1675 C C . LYS A 1 208 ? 18.649 9.059 -6.058 1.00 92.81 208 LYS A C 1
ATOM 1677 O O . LYS A 1 208 ? 19.123 8.563 -5.039 1.00 92.81 208 LYS A O 1
ATOM 1682 N N . LEU A 1 209 ? 18.815 8.517 -7.264 1.00 92.38 209 LEU A N 1
ATOM 1683 C CA . LEU A 1 209 ? 19.554 7.269 -7.491 1.00 92.38 209 LEU A CA 1
ATOM 1684 C C . LEU A 1 209 ? 21.032 7.501 -7.819 1.00 92.38 209 LEU A C 1
ATOM 1686 O O . LEU A 1 209 ? 21.889 6.738 -7.378 1.00 92.38 209 LEU A O 1
ATOM 1690 N N . PHE A 1 210 ? 21.333 8.530 -8.608 1.00 91.75 210 PHE A N 1
ATOM 1691 C CA . PHE A 1 210 ? 22.695 8.881 -9.010 1.00 91.75 210 PHE A CA 1
ATOM 1692 C C . PHE A 1 210 ? 22.794 10.356 -9.401 1.00 91.75 210 PHE A C 1
ATOM 1694 O O . PHE A 1 210 ? 21.779 11.048 -9.525 1.00 91.75 210 PHE A O 1
ATOM 1701 N N . THR A 1 211 ? 24.022 10.835 -9.585 1.00 89.94 211 THR A N 1
ATOM 1702 C CA . THR A 1 211 ? 24.296 12.153 -10.157 1.00 89.94 211 THR A CA 1
ATOM 1703 C C . THR A 1 211 ? 24.908 12.037 -11.540 1.00 89.94 211 THR A C 1
ATOM 1705 O O . THR A 1 211 ? 25.634 11.089 -11.846 1.00 89.94 211 THR A O 1
ATOM 1708 N N . VAL A 1 212 ? 24.538 12.977 -12.402 1.00 87.12 212 VAL A N 1
ATOM 1709 C CA . VAL A 1 212 ? 25.028 13.113 -13.773 1.00 87.12 212 VAL A CA 1
ATOM 1710 C C . VAL A 1 212 ? 25.735 14.465 -13.861 1.00 87.12 212 VAL A C 1
ATOM 1712 O O . VAL A 1 212 ? 25.190 15.443 -13.341 1.00 87.12 212 VAL A O 1
ATOM 1715 N N . PRO A 1 213 ? 26.918 14.550 -14.497 1.00 82.94 213 PRO A N 1
ATOM 1716 C CA . PRO A 1 213 ? 27.593 15.829 -14.685 1.00 82.94 213 PRO A CA 1
ATOM 1717 C C . PRO A 1 213 ? 26.692 16.806 -15.444 1.00 82.94 213 PRO A C 1
ATOM 1719 O O . PRO A 1 213 ? 26.059 16.436 -16.442 1.00 82.94 213 PRO A O 1
ATOM 1722 N N . SER A 1 214 ? 26.634 18.047 -14.963 1.00 72.81 214 SER A N 1
ATOM 1723 C CA . SER A 1 214 ? 25.773 19.080 -15.528 1.00 72.81 214 SER A CA 1
ATOM 1724 C C . SER A 1 214 ? 26.081 19.350 -17.007 1.00 72.81 214 SER A C 1
ATOM 1726 O O . SER A 1 214 ? 27.225 19.406 -17.461 1.00 72.81 214 SER A O 1
ATOM 1728 N N . THR A 1 215 ? 25.019 19.480 -17.804 1.00 73.50 215 THR A N 1
ATOM 1729 C CA . THR A 1 215 ? 25.083 19.932 -19.203 1.00 73.50 215 THR A CA 1
ATOM 1730 C C . THR A 1 215 ? 24.559 21.361 -19.287 1.00 73.50 215 THR A C 1
ATOM 1732 O O . THR A 1 215 ? 23.740 21.765 -18.470 1.00 73.50 215 THR A O 1
ATOM 1735 N N . LEU A 1 216 ? 24.970 22.124 -20.309 1.00 64.44 216 LEU A N 1
ATOM 1736 C CA . LEU A 1 216 ? 24.610 23.545 -20.521 1.00 64.44 216 LEU A CA 1
ATOM 1737 C C . LEU A 1 216 ? 23.100 23.872 -20.455 1.00 64.44 216 LEU A C 1
ATOM 1739 O O . LEU A 1 216 ? 22.733 25.044 -20.405 1.00 64.44 216 LEU A O 1
ATOM 1743 N N . SER A 1 217 ? 22.226 22.866 -20.496 1.00 70.69 217 SER A N 1
ATOM 1744 C CA . SER A 1 217 ? 20.770 23.010 -20.494 1.00 70.69 217 SER A CA 1
ATOM 1745 C C . SER A 1 217 ? 20.097 22.744 -19.139 1.00 70.69 217 SER A C 1
ATOM 1747 O O . SER A 1 217 ? 18.936 23.118 -18.988 1.00 70.69 217 SER A O 1
ATOM 1749 N N . LEU A 1 218 ? 20.776 22.130 -18.161 1.00 76.88 218 LEU A N 1
ATOM 1750 C CA . LEU A 1 218 ? 20.197 21.729 -16.870 1.00 76.88 218 LEU A CA 1
ATOM 1751 C C . LEU A 1 218 ? 20.939 22.407 -15.712 1.00 76.88 218 LEU A C 1
ATOM 1753 O O . LEU A 1 218 ? 22.165 22.422 -15.678 1.00 76.88 218 LEU A O 1
ATOM 1757 N N . LYS A 1 219 ? 20.188 22.986 -14.770 1.00 78.06 219 LYS A N 1
ATOM 1758 C CA . LYS A 1 219 ? 20.754 23.608 -13.563 1.00 78.06 219 LYS A CA 1
ATOM 1759 C C . LYS A 1 219 ? 21.141 22.539 -12.539 1.00 78.06 219 LYS A C 1
ATOM 1761 O O . LYS A 1 219 ? 20.558 21.455 -12.518 1.00 78.06 219 LYS A O 1
ATOM 1766 N N . GLU A 1 220 ? 22.092 22.871 -11.671 1.00 82.06 220 GLU A N 1
ATOM 1767 C CA . GLU A 1 220 ? 22.458 22.046 -10.519 1.00 82.06 220 GLU A CA 1
ATOM 1768 C C . GLU A 1 220 ? 21.226 21.731 -9.648 1.00 82.06 220 GLU A C 1
ATOM 1770 O O . GLU A 1 220 ? 20.369 22.589 -9.418 1.00 82.06 220 GLU A O 1
ATOM 1775 N N . GLY A 1 221 ? 21.114 20.481 -9.195 1.00 83.44 221 GLY A N 1
ATOM 1776 C CA . GLY A 1 221 ? 20.015 20.014 -8.346 1.00 83.44 221 GLY A CA 1
ATOM 1777 C C . GLY A 1 221 ? 18.694 19.751 -9.078 1.00 83.44 221 GLY A C 1
ATOM 1778 O O . GLY A 1 221 ? 17.709 19.391 -8.434 1.00 83.44 221 GLY A O 1
ATOM 1779 N N . CYS A 1 222 ? 18.648 19.897 -10.405 1.00 89.62 222 CYS A N 1
ATOM 1780 C CA . CYS A 1 222 ? 17.478 19.544 -11.211 1.00 89.62 222 CYS A CA 1
ATOM 1781 C C . CYS A 1 222 ? 17.488 18.072 -11.648 1.00 89.62 222 CYS A C 1
ATOM 1783 O O . CYS A 1 222 ? 18.542 17.440 -11.767 1.00 89.62 222 CYS A O 1
ATOM 1785 N N . VAL A 1 223 ? 16.298 17.547 -11.949 1.00 90.50 223 VAL A N 1
ATOM 1786 C CA . VAL A 1 223 ? 16.106 16.198 -12.500 1.00 90.50 223 VAL A CA 1
ATOM 1787 C C . VAL A 1 223 ? 16.705 16.119 -13.907 1.00 90.50 223 VAL A C 1
ATOM 1789 O O . VAL A 1 223 ? 16.219 16.764 -14.830 1.00 90.50 223 VAL A O 1
ATOM 1792 N N . ALA A 1 224 ? 17.758 15.325 -14.085 1.00 90.25 224 ALA A N 1
ATOM 1793 C CA . ALA A 1 224 ? 18.419 15.115 -15.372 1.00 90.25 224 ALA A CA 1
ATOM 1794 C C . ALA A 1 224 ? 17.824 13.930 -16.147 1.00 90.25 224 ALA A C 1
ATOM 1796 O O . ALA A 1 224 ? 17.626 14.014 -17.357 1.00 90.25 224 ALA A O 1
ATOM 1797 N N . GLU A 1 225 ? 17.510 12.834 -15.455 1.00 89.56 225 GLU A N 1
ATOM 1798 C CA . GLU A 1 225 ? 16.945 11.629 -16.065 1.00 89.56 225 GL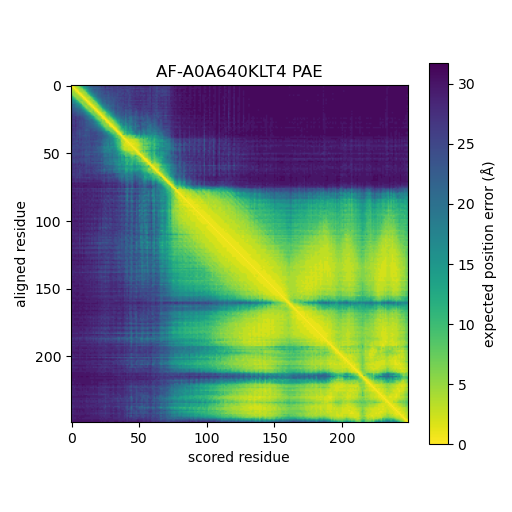U A CA 1
ATOM 1799 C C . GLU A 1 225 ? 15.975 10.930 -15.108 1.00 89.56 225 GLU A C 1
ATOM 1801 O O . GLU A 1 225 ? 16.196 10.891 -13.898 1.00 89.56 225 GLU A O 1
ATOM 1806 N N . ILE A 1 226 ? 14.910 10.341 -15.656 1.00 90.31 226 ILE A N 1
ATOM 1807 C CA . ILE A 1 226 ? 13.945 9.533 -14.905 1.00 90.31 226 ILE A CA 1
ATOM 1808 C C . ILE A 1 226 ? 14.191 8.065 -15.245 1.00 90.31 226 ILE A C 1
ATOM 1810 O O . ILE A 1 226 ? 13.876 7.600 -16.338 1.00 90.31 226 ILE A O 1
ATOM 1814 N N . VAL A 1 227 ? 14.723 7.318 -14.283 1.00 89.81 227 VAL A N 1
ATOM 1815 C CA . VAL A 1 227 ? 15.012 5.883 -14.430 1.00 89.81 227 VAL A CA 1
ATOM 1816 C C . VAL A 1 227 ? 13.749 5.064 -14.194 1.00 89.81 227 VAL A C 1
ATOM 1818 O O . VAL A 1 227 ? 13.492 4.059 -14.860 1.00 89.81 227 VAL A O 1
ATOM 1821 N N . LYS A 1 228 ? 12.970 5.487 -13.196 1.00 89.81 228 LYS A N 1
ATOM 1822 C CA . LYS A 1 228 ? 11.792 4.787 -12.694 1.00 89.81 228 LYS A CA 1
ATOM 1823 C C . LYS A 1 228 ? 10.678 5.785 -12.446 1.00 89.81 228 LYS A C 1
ATOM 1825 O O . LYS A 1 228 ? 10.850 6.723 -11.676 1.00 89.81 228 LYS A O 1
ATOM 1830 N N . SER A 1 229 ? 9.515 5.548 -13.042 1.00 90.88 229 SER A N 1
ATOM 1831 C CA . SER A 1 229 ? 8.336 6.367 -12.766 1.00 90.88 229 SER A CA 1
ATOM 1832 C C . SER A 1 229 ? 7.846 6.168 -11.328 1.00 90.88 229 SER A C 1
ATOM 1834 O O . SER A 1 229 ? 7.860 5.044 -10.810 1.00 90.88 229 SER A O 1
ATOM 1836 N N . GLY A 1 230 ? 7.429 7.270 -10.702 1.00 93.00 230 GLY A N 1
ATOM 1837 C CA . GLY A 1 230 ? 6.767 7.288 -9.401 1.00 93.00 230 GLY A CA 1
ATOM 1838 C C . GLY A 1 230 ? 5.253 7.152 -9.540 1.00 93.00 230 GLY A C 1
ATOM 1839 O O . GLY A 1 230 ? 4.673 7.552 -10.552 1.00 93.00 230 GLY A O 1
ATOM 1840 N N . PHE A 1 231 ? 4.614 6.585 -8.521 1.00 94.31 231 PHE A N 1
ATOM 1841 C CA . PHE A 1 231 ? 3.168 6.387 -8.474 1.00 94.31 231 PHE A CA 1
ATOM 1842 C C . PHE A 1 231 ? 2.615 6.753 -7.099 1.00 94.31 231 PHE A C 1
ATOM 1844 O O . PHE A 1 231 ? 3.168 6.373 -6.059 1.00 94.31 231 PHE A O 1
ATOM 1851 N N . ASP A 1 232 ? 1.482 7.440 -7.100 1.00 93.81 232 ASP A N 1
ATOM 1852 C CA . ASP A 1 232 ? 0.703 7.779 -5.920 1.00 93.81 232 ASP A CA 1
ATOM 1853 C C . ASP A 1 232 ? -0.654 7.068 -5.948 1.00 93.81 232 ASP A C 1
ATOM 1855 O O . ASP A 1 232 ? -1.128 6.580 -6.974 1.00 93.81 232 ASP A O 1
ATOM 1859 N N . MET A 1 233 ? -1.275 6.949 -4.780 1.00 93.12 233 MET A N 1
ATOM 1860 C CA . MET A 1 233 ? -2.618 6.407 -4.673 1.00 93.12 233 MET A CA 1
ATOM 1861 C C . MET A 1 233 ? -3.385 7.114 -3.566 1.00 93.12 233 MET A C 1
ATOM 1863 O O . MET A 1 233 ? -3.024 7.034 -2.389 1.00 93.12 233 MET A O 1
ATOM 1867 N N . ASN A 1 234 ? -4.475 7.782 -3.946 1.00 86.62 234 ASN A N 1
ATOM 1868 C CA . ASN A 1 234 ? -5.349 8.530 -3.037 1.00 86.62 234 ASN A CA 1
ATOM 1869 C C . ASN A 1 234 ? -4.577 9.501 -2.114 1.00 86.62 234 ASN A C 1
ATOM 1871 O O . ASN A 1 234 ? -4.877 9.592 -0.923 1.00 86.62 234 ASN A O 1
ATOM 1875 N N . GLY A 1 235 ? -3.558 10.187 -2.648 1.00 84.69 235 GLY A N 1
ATOM 1876 C CA . GLY A 1 235 ? -2.733 11.149 -1.905 1.00 84.69 235 GLY A CA 1
ATOM 1877 C C . GLY A 1 235 ? -1.638 10.535 -1.025 1.00 84.69 235 GLY A C 1
ATOM 1878 O O . GLY A 1 235 ? -1.024 11.244 -0.237 1.00 84.69 235 GLY A O 1
ATOM 1879 N N . SER A 1 236 ? -1.388 9.226 -1.115 1.00 88.25 236 SER A N 1
ATOM 1880 C CA . SER A 1 236 ? -0.237 8.569 -0.482 1.00 88.25 236 SER A CA 1
ATOM 1881 C C . SER A 1 236 ? 0.708 8.021 -1.547 1.00 88.25 236 SER A C 1
ATOM 1883 O O . SER A 1 236 ? 0.272 7.289 -2.435 1.00 88.25 236 SER A O 1
ATOM 1885 N N . VAL A 1 237 ? 2.002 8.325 -1.444 1.00 91.81 237 VAL A N 1
ATOM 1886 C CA . VAL A 1 237 ? 3.017 7.821 -2.383 1.00 91.81 237 VAL A CA 1
ATOM 1887 C C . VAL A 1 237 ? 3.168 6.305 -2.213 1.00 91.81 237 VAL A C 1
ATOM 1889 O O . VAL A 1 237 ? 3.537 5.822 -1.141 1.00 91.81 237 VAL A O 1
ATOM 1892 N N . LEU A 1 238 ? 2.877 5.534 -3.266 1.00 92.81 238 LEU A N 1
ATOM 1893 C CA . LEU A 1 238 ? 3.085 4.081 -3.271 1.00 92.81 238 LEU A CA 1
ATOM 1894 C C . LEU A 1 238 ? 4.555 3.741 -3.510 1.00 92.81 238 LEU A C 1
ATOM 1896 O O . LEU A 1 238 ? 5.100 2.845 -2.850 1.00 92.81 238 LEU A O 1
ATOM 1900 N N . ARG A 1 239 ? 5.163 4.464 -4.455 1.00 92.88 239 ARG A N 1
ATOM 1901 C CA . ARG A 1 239 ? 6.557 4.353 -4.876 1.00 92.88 239 ARG A CA 1
ATOM 1902 C C . ARG A 1 239 ? 7.038 5.708 -5.398 1.00 92.88 239 ARG A C 1
ATOM 1904 O O . ARG A 1 239 ? 6.366 6.310 -6.231 1.00 92.88 239 ARG A O 1
ATOM 1911 N N . ARG A 1 240 ? 8.211 6.144 -4.935 1.00 94.19 240 ARG A N 1
ATOM 1912 C CA . ARG A 1 240 ? 8.853 7.387 -5.384 1.00 94.19 240 ARG A CA 1
ATOM 1913 C C . ARG A 1 240 ? 9.404 7.247 -6.801 1.00 94.19 240 ARG A C 1
ATOM 1915 O O . ARG A 1 240 ? 9.722 6.137 -7.240 1.00 94.19 240 ARG A O 1
ATOM 1922 N N . ALA A 1 241 ? 9.500 8.361 -7.517 1.00 93.88 241 ALA A N 1
ATOM 1923 C CA . ALA A 1 241 ? 10.156 8.394 -8.818 1.00 93.88 241 ALA A CA 1
ATOM 1924 C C . ALA A 1 241 ? 11.676 8.310 -8.632 1.00 93.88 241 ALA A C 1
ATOM 1926 O O . ALA A 1 241 ? 12.251 9.101 -7.897 1.00 93.88 241 ALA A O 1
ATOM 1927 N N . GLY A 1 242 ? 12.329 7.350 -9.284 1.00 93.56 242 GLY A N 1
ATOM 1928 C CA . GLY A 1 242 ? 13.782 7.212 -9.230 1.00 93.56 242 GLY A CA 1
ATOM 1929 C C . GLY A 1 242 ? 14.433 8.110 -10.273 1.00 93.56 242 GLY A C 1
ATOM 1930 O O . GLY A 1 242 ? 14.290 7.842 -11.471 1.00 93.56 242 GLY A O 1
ATOM 1931 N N . VAL A 1 243 ? 15.144 9.144 -9.826 1.00 93.75 243 VAL A N 1
ATOM 1932 C CA . VAL A 1 243 ? 15.706 10.197 -10.682 1.00 93.75 243 VAL A CA 1
ATOM 1933 C C . VAL A 1 243 ? 17.224 10.307 -10.548 1.00 93.75 243 VAL A C 1
ATOM 1935 O O . VAL A 1 243 ? 17.798 10.081 -9.480 1.00 93.75 243 VAL A O 1
ATOM 1938 N N . GLY A 1 244 ? 17.881 10.657 -11.651 1.00 93.00 244 GLY A N 1
ATOM 1939 C CA . GLY A 1 244 ? 19.260 11.132 -11.670 1.00 93.00 244 GLY A CA 1
ATOM 1940 C C . GLY A 1 244 ? 19.273 12.656 -11.589 1.00 93.00 244 GLY A C 1
ATOM 1941 O O . GLY A 1 244 ? 18.570 13.302 -12.364 1.00 93.00 244 GLY A O 1
ATOM 1942 N N . LEU A 1 245 ? 20.043 13.235 -10.666 1.00 91.62 245 LEU A N 1
ATOM 1943 C CA . LEU A 1 245 ? 20.158 14.693 -10.534 1.00 91.62 245 LEU A CA 1
ATOM 1944 C C . LEU A 1 245 ? 21.385 15.227 -11.268 1.00 91.62 245 LEU A C 1
ATOM 1946 O O . LEU A 1 245 ? 22.423 14.569 -11.311 1.00 91.62 245 LEU A O 1
ATOM 1950 N N . SER A 1 246 ? 21.267 16.436 -11.803 1.00 90.19 246 SER A N 1
ATOM 1951 C CA . SER A 1 246 ? 22.402 17.188 -12.331 1.00 90.19 246 SER A CA 1
ATOM 1952 C C . SER A 1 246 ? 23.244 17.726 -11.173 1.00 90.19 246 SER A C 1
ATOM 1954 O O . SER A 1 246 ? 22.715 18.411 -10.297 1.00 90.19 246 SER A O 1
ATOM 1956 N N . GLU A 1 247 ? 24.540 17.442 -11.174 1.00 84.88 247 GLU A N 1
ATOM 1957 C CA . GLU A 1 247 ? 25.509 17.970 -10.206 1.00 84.88 247 GLU A CA 1
ATOM 1958 C C . GLU A 1 247 ? 26.655 18.641 -10.971 1.00 84.88 247 GLU A C 1
ATOM 1960 O O . GLU A 1 247 ? 27.066 18.150 -12.030 1.00 84.88 247 GLU A O 1
ATOM 1965 N N . ASP A 1 248 ? 27.124 19.785 -10.471 1.00 76.94 248 ASP A N 1
ATOM 1966 C CA . ASP A 1 248 ? 28.298 20.440 -11.041 1.00 76.94 248 ASP A CA 1
ATOM 1967 C C . ASP A 1 248 ? 29.558 19.609 -10.712 1.00 76.94 248 ASP A C 1
ATOM 1969 O O . ASP A 1 248 ? 29.668 19.086 -9.601 1.00 76.94 248 ASP A O 1
ATOM 1973 N N . PRO A 1 249 ? 30.467 19.408 -11.687 1.00 62.31 249 PRO A N 1
ATOM 1974 C CA . PRO A 1 249 ? 31.600 18.489 -11.563 1.00 62.31 249 PRO A CA 1
ATOM 1975 C C . PRO A 1 249 ? 32.676 18.925 -10.560 1.00 62.31 249 PRO A C 1
ATOM 1977 O O . PRO A 1 249 ? 32.885 20.147 -10.373 1.00 62.31 249 PRO A O 1
#

Organism: Leishmania tarentolae (NCBI:txid5689)

Foldseek 3Di:
DDDDDDDDDDDDDDDDDDDDDDDDPDPPPPDDDDDDDPPVVLVVCCVPPNPVCSCPPDPVCVVVVPPDDPDDPPPDPPVNVVVVVVVVVVVVVVVVVVVVVVVVVVVVVVVVVVVVVVVVVVVVVVVVLVVVLVVLLVLLVVLVVLVVVLVVLVVVPVVDPDDPPVVVVVSVVSVVVSVVSVVVSVVQQKDWDDADFQDADDPQAADAPEEDEDDPVHDFRTFHDFPAIWIDGPPHTSGHTYTYTHHHD

Solvent-accessible surface area (backbone atoms only — not comparable to full-atom values): 15199 Å² total; per-residue (Å²): 133,87,81,86,90,83,83,90,78,91,86,82,92,78,90,80,90,82,83,83,89,84,95,71,98,79,84,83,84,86,81,79,77,91,87,70,68,77,65,66,60,52,58,55,39,32,77,74,61,36,75,90,48,48,71,84,71,37,72,67,47,65,74,64,65,74,73,69,76,89,74,74,80,71,77,69,50,78,65,58,52,50,54,53,51,55,51,53,51,50,52,52,54,51,52,51,50,53,51,52,50,52,50,53,51,49,53,50,52,53,52,51,52,50,52,48,54,54,49,52,54,52,49,52,53,48,51,51,54,49,52,54,50,52,53,50,52,61,48,48,58,55,50,51,54,44,50,56,50,47,54,52,50,52,54,53,53,73,74,41,96,75,69,58,70,71,56,50,54,51,55,50,50,53,52,51,48,47,53,50,52,54,52,54,42,42,75,76,45,39,44,74,54,90,80,55,79,61,36,78,70,46,79,89,56,36,38,82,76,49,76,40,74,53,50,103,88,47,57,71,60,14,27,63,42,78,82,37,85,14,30,30,38,87,92,40,78,72,43,53,19,31,26,26,29,18,34,76,125

InterPro domains:
  IPR000740 GrpE nucleotide exchange factor [MF_01151] (64-247)
  IPR000740 GrpE nucleotide exchange factor [PF01025] (79-246)
  IPR000740 GrpE nucleotide exchange factor [PR00773] (107-123)
  IPR000740 GrpE nucleotide exchange factor [PR00773] (135-150)
  IPR000740 GrpE nucleotide exchange factor [PR00773] (198-213)
  IPR000740 GrpE nucleotide exchange factor [PR00773] (226-245)
  IPR000740 GrpE nucleotide exchange factor [PTHR21237] (79-246)
  IPR009012 GrpE nucleotide exchange factor, head [G3DSA:2.30.22.10] (189-249)
  IPR009012 GrpE nucleotide exchange factor, head [SSF51064] (193-248)
  IPR013805 GrpE nucleotide exchange factor, coiled-coil [G3DSA:3.90.20.20] (67-187)
  IPR013805 GrpE nucleotide exchange factor, coiled-coil [SSF58014] (85-189)

Mean predicted aligned error: 17.06 Å

Secondary structure (DSSP, 8-state):
--------------------------S--S---S-S-HHHHHHHHHHHH-HHHHHHH-HHHHHH-TT----------HHHHHHHHHHHHHHHHHHHHHHHHHHHHHHHHHHHHHHHHHHHHHHHHHHHHHHHHHHHHHHHHHHHHHHHHHHHHHHHHHH-S---HHHHHHHHHHHHHHHHHHHHHHHTTEEE----TTPBP-TTTEEEEEEEE--TTS-TTBEEEEEE--EEETTEEEE-EEEEEEE--